Protein AF-A0A850PAJ3-F1 (afdb_monomer_lite)

Organism: NCBI:txid215220

InterPro domains:
  IPR007049 Carbohydrate-selective porin OprB [PF04966] (2-186)
  IPR038673 Carbohydrate-selective porin OprB superfamily [G3DSA:2.40.160.180] (1-195)
  IPR052932 OprB Porin [PTHR37944] (3-186)

Sequence (195 aa):
NQTSNIEADDNARLYELWYSQKFIGERLAFRIGKLDLGHDFMVSSVGLNFLNASFSWPILADNDLYDQGPVSPVTTPAIRLRYTLSRQWNFLFAAADDNPIGAPFINMKDPWNQNRDPSGTRFNFNTGALFFGEVHYRRQISGRQGTYKLGGYFDTGRFPDQSDFRKSHKTNWAIYGIVDQTLQHFGRKTELDAF

Foldseek 3Di:
DDQALADDDDFAADAWDWDWDADDVRQKIKMWTFDACLQPPPADPVLVVHRDHCRSQNPCQQLFFALRFQHPPATFGKMKMWGHPDPFKIKIKMKTDRHQLPDDSDDPVCRNSCVSRRHSPGHDDPFWIKMKIKMWGWDDDPNWIKIKMKMKMKIQGWAADPVGSVDIDGMDMDIDMDIDTDPDDDPDPVDPPDD

Structure (mmCIF, N/CA/C/O backbone):
data_AF-A0A850PAJ3-F1
#
_entry.id   AF-A0A850PAJ3-F1
#
loop_
_atom_site.group_PDB
_atom_site.id
_atom_site.type_symbol
_atom_site.label_atom_id
_atom_site.label_alt_id
_atom_site.label_comp_id
_atom_site.label_asym_id
_atom_site.label_entity_id
_atom_site.label_seq_id
_atom_site.pdbx_PDB_ins_code
_atom_site.Cartn_x
_atom_site.Cartn_y
_atom_site.Cartn_z
_atom_site.occupancy
_atom_site.B_iso_or_equiv
_atom_site.auth_seq_id
_atom_site.auth_comp_id
_atom_site.auth_asym_id
_atom_site.auth_atom_id
_atom_site.pdbx_PDB_model_num
ATOM 1 N N . ASN A 1 1 ? -6.941 -15.931 -9.206 1.00 49.47 1 ASN A N 1
ATOM 2 C CA . ASN A 1 1 ? -6.928 -15.756 -7.741 1.00 49.47 1 ASN A CA 1
ATOM 3 C C . ASN A 1 1 ? -5.912 -16.728 -7.185 1.00 49.47 1 ASN A C 1
ATOM 5 O O . ASN A 1 1 ? -6.088 -17.924 -7.399 1.00 49.47 1 ASN A O 1
ATOM 9 N N . GLN A 1 2 ? -4.849 -16.211 -6.577 1.00 59.34 2 GLN A N 1
ATOM 10 C CA . GLN A 1 2 ? -3.789 -17.024 -5.987 1.00 59.34 2 GLN A CA 1
ATOM 11 C C . GLN A 1 2 ? -4.278 -17.674 -4.688 1.00 59.34 2 GLN A C 1
ATOM 13 O O . GLN A 1 2 ? -5.110 -17.117 -3.963 1.00 59.34 2 GLN A O 1
ATOM 18 N N . THR A 1 3 ? -3.762 -18.863 -4.381 1.00 63.00 3 THR A N 1
ATOM 19 C CA . THR A 1 3 ? -4.119 -19.579 -3.142 1.00 63.00 3 THR A CA 1
ATOM 20 C C . THR A 1 3 ? -3.531 -18.875 -1.909 1.00 63.00 3 THR A C 1
ATOM 22 O O . THR A 1 3 ? -4.109 -18.945 -0.827 1.00 63.00 3 THR A O 1
ATOM 25 N N . SER A 1 4 ? -2.406 -18.162 -2.062 1.00 59.81 4 SER A N 1
ATOM 26 C CA . SER A 1 4 ? -1.712 -17.430 -0.992 1.00 59.81 4 SER A CA 1
ATOM 27 C C . SER A 1 4 ? -0.873 -16.269 -1.547 1.00 59.81 4 SER A C 1
ATOM 29 O O . SER A 1 4 ? -0.402 -16.353 -2.674 1.00 59.81 4 SER A O 1
ATOM 31 N N . ASN A 1 5 ? -0.608 -15.242 -0.729 1.00 61.44 5 ASN A N 1
ATOM 32 C CA . ASN A 1 5 ? 0.215 -14.060 -1.069 1.00 61.44 5 ASN A CA 1
ATOM 33 C C . ASN A 1 5 ? 1.737 -14.313 -1.106 1.00 61.44 5 ASN A C 1
ATOM 35 O O . ASN A 1 5 ? 2.528 -13.374 -1.157 1.00 61.44 5 ASN A O 1
ATOM 39 N N . ILE A 1 6 ? 2.158 -15.577 -1.026 1.00 67.25 6 ILE A N 1
ATOM 40 C CA . ILE A 1 6 ? 3.572 -15.988 -1.093 1.00 67.25 6 ILE A CA 1
ATOM 41 C C . ILE A 1 6 ? 3.931 -16.631 -2.439 1.00 67.25 6 ILE A C 1
ATOM 43 O O . ILE A 1 6 ? 5.029 -17.158 -2.591 1.00 67.25 6 ILE A O 1
ATOM 47 N N . GLU A 1 7 ? 2.995 -16.653 -3.387 1.00 71.81 7 GLU A N 1
ATOM 48 C CA . GLU A 1 7 ? 3.212 -17.208 -4.720 1.00 71.81 7 GLU A CA 1
ATOM 49 C C . GLU A 1 7 ? 4.106 -16.263 -5.539 1.00 71.81 7 GLU A C 1
ATOM 51 O O . GLU A 1 7 ? 3.710 -15.150 -5.884 1.00 71.81 7 GLU A O 1
ATOM 56 N N . ALA A 1 8 ? 5.332 -16.704 -5.819 1.00 80.12 8 ALA A N 1
ATOM 57 C CA . ALA A 1 8 ? 6.342 -15.942 -6.544 1.00 80.12 8 ALA A CA 1
ATOM 58 C C . ALA A 1 8 ? 7.309 -16.881 -7.277 1.00 80.12 8 ALA A C 1
ATOM 60 O O . ALA A 1 8 ? 7.526 -18.010 -6.835 1.00 80.12 8 ALA A O 1
ATOM 61 N N . ASP A 1 9 ? 7.932 -16.398 -8.352 1.00 82.56 9 ASP A N 1
ATOM 62 C CA . ASP A 1 9 ? 8.987 -17.139 -9.050 1.00 82.56 9 ASP A CA 1
ATOM 63 C C . ASP A 1 9 ? 10.250 -17.262 -8.187 1.00 82.56 9 ASP A C 1
ATOM 65 O O . ASP A 1 9 ? 10.681 -16.272 -7.584 1.00 82.56 9 ASP A O 1
ATOM 69 N N . ASP A 1 10 ? 10.907 -18.426 -8.220 1.00 84.06 10 ASP A N 1
ATOM 70 C CA . ASP A 1 10 ? 12.120 -18.744 -7.450 1.00 84.06 10 ASP A CA 1
ATOM 71 C C . ASP A 1 10 ? 13.268 -17.753 -7.710 1.00 84.06 10 ASP A C 1
ATOM 73 O O . ASP A 1 10 ? 14.048 -17.901 -8.650 1.00 84.06 10 ASP A O 1
ATOM 77 N N . ASN A 1 11 ? 13.401 -16.728 -6.862 1.00 83.06 11 ASN A N 1
ATOM 78 C CA . ASN A 1 11 ? 14.519 -15.787 -6.893 1.00 83.06 11 ASN A CA 1
ATOM 79 C C . ASN A 1 11 ? 14.827 -15.236 -5.492 1.00 83.06 11 ASN A C 1
ATOM 81 O O . ASN A 1 11 ? 13.937 -15.054 -4.662 1.00 83.06 11 ASN A O 1
ATOM 85 N N . ALA A 1 12 ? 16.093 -14.893 -5.249 1.00 88.94 12 ALA A N 1
ATOM 86 C CA . ALA A 1 12 ? 16.501 -14.157 -4.056 1.00 88.94 12 ALA A CA 1
ATOM 87 C C . ALA A 1 12 ? 16.371 -12.647 -4.308 1.00 88.94 12 ALA A C 1
ATOM 89 O O . ALA A 1 12 ? 17.177 -12.065 -5.036 1.00 88.94 12 ALA A O 1
ATOM 90 N N . ARG A 1 13 ? 15.361 -12.018 -3.696 1.00 90.12 13 ARG A N 1
ATOM 91 C CA . ARG A 1 13 ? 15.014 -10.609 -3.925 1.00 90.12 13 ARG A CA 1
ATOM 92 C C . ARG A 1 13 ? 15.164 -9.755 -2.672 1.00 90.12 13 ARG A C 1
ATOM 94 O O . ARG A 1 13 ? 14.797 -10.171 -1.573 1.00 90.12 13 ARG A O 1
ATOM 101 N N . LEU A 1 14 ? 15.632 -8.519 -2.849 1.00 93.31 14 LEU A N 1
ATOM 102 C CA . LEU A 1 14 ? 15.451 -7.467 -1.856 1.00 93.31 14 LEU A CA 1
ATOM 103 C C . LEU A 1 14 ? 13.960 -7.122 -1.774 1.00 93.31 14 LEU A C 1
ATOM 105 O O . LEU A 1 14 ? 13.425 -6.438 -2.644 1.00 93.31 14 LEU A O 1
ATOM 109 N N . TYR A 1 15 ? 13.314 -7.606 -0.717 1.00 92.19 15 TYR A N 1
ATOM 110 C CA . TYR A 1 15 ? 11.887 -7.404 -0.500 1.00 92.19 15 TYR A CA 1
ATOM 111 C C . TYR A 1 15 ? 11.574 -6.021 0.077 1.00 92.19 15 TYR A C 1
ATOM 113 O O . TYR A 1 15 ? 10.845 -5.259 -0.533 1.00 92.19 15 TYR A O 1
ATOM 121 N N . GLU A 1 16 ? 12.163 -5.629 1.203 1.00 95.06 16 GLU A N 1
ATOM 122 C CA . GLU A 1 16 ? 11.959 -4.294 1.771 1.00 95.06 16 GLU A CA 1
ATOM 123 C C . GLU A 1 16 ? 13.282 -3.714 2.278 1.00 95.06 16 GLU A C 1
ATOM 125 O O . GLU A 1 16 ? 14.108 -4.413 2.865 1.00 95.06 16 GLU A O 1
ATOM 130 N N . LEU A 1 17 ? 13.465 -2.407 2.087 1.00 96.69 17 LEU A N 1
ATOM 131 C CA . LEU A 1 17 ? 14.545 -1.627 2.692 1.00 96.69 17 LEU A CA 1
ATOM 132 C C . LEU A 1 17 ? 14.005 -0.244 3.018 1.00 96.69 17 LEU A C 1
ATOM 134 O O . LEU A 1 17 ? 13.683 0.514 2.106 1.00 96.69 17 LEU A O 1
ATOM 138 N N . TRP A 1 18 ? 13.919 0.105 4.300 1.00 97.69 18 TRP A N 1
ATOM 139 C CA . TRP A 1 18 ? 13.277 1.351 4.703 1.00 97.69 18 TRP A CA 1
ATOM 140 C C . TRP A 1 18 ? 13.869 1.990 5.951 1.00 97.69 18 TRP A C 1
ATOM 142 O O . TRP A 1 18 ? 14.431 1.337 6.827 1.00 97.69 18 TRP A O 1
ATOM 152 N N . TYR A 1 19 ? 13.654 3.299 6.042 1.00 98.31 19 TYR A N 1
ATOM 153 C CA . TYR A 1 19 ? 13.794 4.096 7.249 1.00 98.31 19 TYR A CA 1
ATOM 154 C C . TYR A 1 19 ? 12.407 4.462 7.786 1.00 98.31 19 TYR A C 1
ATOM 156 O O . TYR A 1 19 ? 11.487 4.753 7.019 1.00 98.31 19 TYR A O 1
ATOM 164 N N . SER A 1 20 ? 12.230 4.453 9.109 1.00 98.00 20 SER A N 1
ATOM 165 C CA . SER A 1 20 ? 10.976 4.865 9.740 1.00 98.00 20 SER A CA 1
ATOM 166 C C . SER A 1 20 ? 11.230 5.696 10.984 1.00 98.00 20 SER A C 1
ATOM 168 O O . SER A 1 20 ? 12.128 5.405 11.771 1.00 98.00 20 SER A O 1
ATOM 170 N N . GLN A 1 21 ? 10.392 6.713 11.172 1.00 98.12 21 GLN A N 1
ATOM 171 C CA . GLN A 1 21 ? 10.460 7.614 12.308 1.00 98.12 21 GLN A CA 1
ATOM 172 C C . GLN A 1 21 ? 9.059 7.964 12.799 1.00 98.12 21 GLN A C 1
ATOM 174 O O . GLN A 1 21 ? 8.118 8.126 12.018 1.00 98.12 21 GLN A O 1
ATOM 179 N N . LYS A 1 22 ? 8.924 8.086 14.119 1.00 98.38 22 LYS A N 1
ATOM 180 C CA . LYS A 1 22 ? 7.705 8.545 14.779 1.00 98.38 22 LYS A CA 1
ATOM 181 C C . LYS A 1 22 ? 7.909 9.953 15.332 1.00 98.38 22 LYS A C 1
ATOM 183 O O . LYS A 1 22 ? 8.975 10.274 15.848 1.00 98.38 22 LYS A O 1
ATOM 188 N N . PHE A 1 23 ? 6.856 10.756 15.281 1.00 97.31 23 PHE A N 1
ATOM 189 C CA . PHE A 1 23 ? 6.813 12.136 15.753 1.00 97.31 23 PHE A CA 1
ATOM 190 C C . PHE A 1 23 ? 5.544 12.378 16.580 1.00 97.31 23 PHE A C 1
ATOM 192 O O . PHE A 1 23 ? 4.608 11.575 16.557 1.00 97.31 23 PHE A O 1
ATOM 199 N N . ILE A 1 24 ? 5.494 13.516 17.282 1.00 96.44 24 ILE A N 1
ATOM 200 C CA . ILE A 1 24 ? 4.299 14.008 17.994 1.00 96.44 24 ILE A CA 1
ATOM 201 C C . ILE A 1 24 ? 3.763 12.960 18.988 1.00 96.44 24 ILE A C 1
ATOM 203 O O . ILE A 1 24 ? 2.614 12.527 18.902 1.00 96.44 24 ILE A O 1
ATOM 207 N N . GLY A 1 25 ? 4.622 12.483 19.895 1.00 94.69 25 GLY A N 1
ATOM 208 C CA . GLY A 1 25 ? 4.240 11.444 20.861 1.00 94.69 25 GLY A CA 1
ATOM 209 C C . GLY A 1 25 ? 3.672 10.192 20.181 1.00 94.69 25 GLY A C 1
ATOM 210 O O . GLY A 1 25 ? 2.629 9.690 20.585 1.00 94.69 25 GLY A O 1
ATOM 211 N N . GLU A 1 26 ? 4.319 9.756 19.097 1.00 95.88 26 GLU A N 1
ATOM 212 C CA . GLU A 1 26 ? 3.948 8.605 18.259 1.00 95.88 26 GLU A CA 1
ATOM 213 C C . GLU A 1 26 ? 2.674 8.728 17.413 1.00 95.88 26 GLU A C 1
ATOM 215 O O . GLU A 1 26 ? 2.310 7.779 16.713 1.00 95.88 26 GLU A O 1
ATOM 220 N N . ARG A 1 27 ? 2.003 9.884 17.412 1.00 97.56 27 ARG A N 1
ATOM 221 C CA . ARG A 1 27 ? 0.783 10.071 16.611 1.00 97.56 27 ARG A CA 1
ATOM 222 C C . ARG A 1 27 ? 1.056 10.112 15.118 1.00 97.56 27 ARG A C 1
ATOM 224 O O . ARG A 1 27 ? 0.198 9.680 14.354 1.00 97.56 27 ARG A O 1
ATOM 231 N N . LEU A 1 28 ? 2.216 10.613 14.704 1.00 98.12 28 LEU A N 1
ATOM 232 C CA . LEU A 1 28 ? 2.626 10.648 13.306 1.00 98.12 28 LEU A CA 1
ATOM 233 C C . LEU A 1 28 ? 3.747 9.633 13.090 1.00 98.12 28 LEU A C 1
ATOM 235 O O . LEU A 1 28 ? 4.803 9.747 13.702 1.00 98.12 28 LEU A O 1
ATOM 239 N N . ALA A 1 29 ? 3.527 8.649 12.225 1.00 98.12 29 ALA A N 1
ATOM 240 C CA . ALA A 1 29 ? 4.533 7.671 11.833 1.00 98.12 29 ALA A CA 1
ATOM 241 C C . ALA A 1 29 ? 4.830 7.807 10.340 1.00 98.12 29 ALA A C 1
ATOM 243 O O . ALA A 1 29 ? 3.947 7.635 9.501 1.00 98.12 29 ALA A O 1
ATOM 244 N N . PHE A 1 30 ? 6.087 8.087 10.032 1.00 97.88 30 PHE A N 1
ATOM 245 C CA . PHE A 1 30 ? 6.628 8.203 8.689 1.00 97.88 30 PHE A CA 1
ATOM 246 C C . PHE A 1 30 ? 7.473 6.972 8.360 1.00 97.88 30 PHE A C 1
ATOM 248 O O . PHE A 1 30 ? 8.167 6.426 9.227 1.00 97.88 30 PHE A O 1
ATOM 255 N N . ARG A 1 31 ? 7.417 6.535 7.106 1.00 98.38 31 ARG A N 1
ATOM 256 C CA . ARG A 1 31 ? 8.286 5.509 6.540 1.00 98.38 31 ARG A CA 1
ATOM 257 C C . ARG A 1 31 ? 8.652 5.896 5.108 1.00 98.38 31 ARG A C 1
ATOM 259 O O . ARG A 1 31 ? 7.804 6.407 4.386 1.00 98.38 31 ARG A O 1
ATOM 266 N N . ILE A 1 32 ? 9.896 5.652 4.716 1.00 98.38 32 ILE A N 1
ATOM 267 C CA . ILE A 1 32 ? 10.409 5.869 3.360 1.00 98.38 32 ILE A CA 1
ATOM 268 C C . ILE A 1 32 ? 11.360 4.735 2.993 1.00 98.38 32 ILE A C 1
ATOM 270 O O . ILE A 1 32 ? 12.135 4.287 3.840 1.00 98.38 32 ILE A O 1
ATOM 274 N N . GLY A 1 33 ? 11.313 4.270 1.751 1.00 97.25 33 GLY A N 1
ATOM 275 C CA . GLY A 1 33 ? 12.189 3.207 1.269 1.00 97.25 33 GLY A CA 1
ATOM 276 C C . GLY A 1 33 ? 11.547 2.408 0.149 1.00 97.25 33 GLY A C 1
ATOM 277 O O . GLY A 1 33 ? 10.672 2.925 -0.531 1.00 97.25 33 GLY A O 1
ATOM 278 N N . LYS A 1 34 ? 11.959 1.152 -0.019 1.00 96.31 34 LYS A N 1
ATOM 279 C CA . LYS A 1 34 ? 11.247 0.162 -0.831 1.00 96.31 34 LYS A CA 1
ATOM 280 C C . LYS A 1 34 ? 10.247 -0.566 0.067 1.00 96.31 34 LYS A C 1
ATOM 282 O O . LYS A 1 34 ? 10.685 -1.202 1.030 1.00 96.31 34 LYS A O 1
ATOM 287 N N . LEU A 1 35 ? 8.951 -0.380 -0.184 1.00 96.44 35 LEU A N 1
ATOM 288 C CA . LEU A 1 35 ? 7.866 -0.756 0.728 1.00 96.44 35 LEU A CA 1
ATOM 289 C C . LEU A 1 35 ? 6.864 -1.701 0.066 1.00 96.44 35 LEU A C 1
ATOM 291 O O . LEU A 1 35 ? 6.510 -1.506 -1.098 1.00 96.44 35 LEU A O 1
ATOM 295 N N . ASP A 1 36 ? 6.362 -2.651 0.852 1.00 94.50 36 ASP A N 1
ATOM 296 C CA . ASP A 1 36 ? 5.085 -3.319 0.588 1.00 94.50 36 ASP A CA 1
ATOM 297 C C . ASP A 1 36 ? 3.957 -2.489 1.226 1.00 94.50 36 ASP A C 1
ATOM 299 O O . ASP A 1 36 ? 3.957 -2.242 2.439 1.00 94.50 36 ASP A O 1
ATOM 303 N N . LEU A 1 37 ? 3.003 -2.028 0.415 1.00 94.50 37 LEU A N 1
ATOM 304 C CA . LEU A 1 37 ? 1.850 -1.254 0.881 1.00 94.50 37 LEU A CA 1
ATOM 305 C C . LEU A 1 37 ? 0.597 -2.111 1.130 1.00 94.50 37 LEU A C 1
ATOM 307 O O . LEU A 1 37 ? -0.333 -1.624 1.777 1.00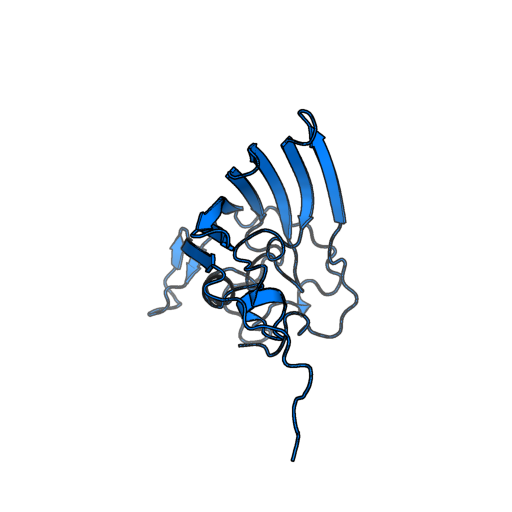 94.50 37 LEU A O 1
ATOM 311 N N . GLY A 1 38 ? 0.569 -3.374 0.706 1.00 90.38 38 GLY A N 1
ATOM 312 C CA . GLY A 1 38 ? -0.518 -4.325 0.977 1.00 90.38 38 GLY A CA 1
ATOM 313 C C . GLY A 1 38 ? -0.627 -4.716 2.450 1.00 90.38 38 GLY A C 1
ATOM 314 O O . GLY A 1 38 ? -1.686 -5.123 2.924 1.00 90.38 38 GLY A O 1
ATOM 315 N N . HIS A 1 39 ? 0.432 -4.505 3.232 1.00 86.44 39 HIS A N 1
ATOM 316 C CA . HIS A 1 39 ? 0.359 -4.597 4.693 1.00 86.44 39 HIS A CA 1
ATOM 317 C C . HIS A 1 39 ? -0.385 -3.427 5.362 1.00 86.44 39 HIS A C 1
ATOM 319 O O . HIS A 1 39 ? -0.861 -3.564 6.493 1.00 86.44 39 HIS A O 1
ATOM 325 N N . ASP A 1 40 ? -0.443 -2.262 4.712 1.00 92.00 40 ASP A N 1
ATOM 326 C CA . ASP A 1 40 ? -0.954 -1.018 5.295 1.00 92.00 40 ASP A CA 1
ATOM 327 C C . ASP A 1 40 ? -2.364 -0.666 4.763 1.00 92.00 40 ASP A C 1
ATOM 329 O O . ASP A 1 40 ? -3.215 -0.221 5.541 1.00 92.00 40 ASP A O 1
ATOM 333 N N . PHE A 1 41 ? -2.626 -0.892 3.472 1.00 95.25 41 PHE A N 1
ATOM 334 C CA . PHE A 1 41 ? -3.853 -0.500 2.764 1.00 95.25 41 PHE A CA 1
ATOM 335 C C . PHE A 1 41 ? -4.677 -1.707 2.319 1.00 95.25 41 PHE A C 1
ATOM 337 O O . PHE A 1 41 ? -4.145 -2.793 2.131 1.00 95.25 41 PHE A O 1
ATOM 344 N N . MET A 1 42 ? -5.988 -1.518 2.137 1.00 93.94 42 MET A N 1
ATOM 345 C CA . MET A 1 42 ? -6.910 -2.527 1.588 1.00 93.94 42 MET A CA 1
ATOM 346 C C . MET A 1 42 ? -6.998 -3.840 2.392 1.00 93.94 42 MET A C 1
ATOM 348 O O . MET A 1 42 ? -7.574 -4.820 1.925 1.00 93.94 42 MET A O 1
ATOM 352 N N . VAL A 1 43 ? -6.505 -3.844 3.634 1.00 90.44 43 VAL A N 1
ATOM 353 C CA . VAL A 1 43 ? -6.397 -5.045 4.470 1.00 90.44 43 VAL A CA 1
ATOM 354 C C . VAL A 1 43 ? -7.468 -5.113 5.567 1.00 90.44 43 VAL A C 1
ATOM 356 O O . VAL A 1 43 ? -7.700 -4.140 6.297 1.00 90.44 43 VAL A O 1
ATOM 359 N N . SER A 1 44 ? -8.088 -6.285 5.735 1.00 90.56 44 SER A N 1
ATOM 360 C CA . SER A 1 44 ? -8.944 -6.628 6.885 1.00 90.56 44 SER A CA 1
ATOM 361 C C . SER A 1 44 ? -8.142 -7.427 7.909 1.00 90.56 44 SER A C 1
ATOM 363 O O . SER A 1 44 ? -7.573 -8.467 7.586 1.00 90.56 44 SER A O 1
ATOM 365 N N . SER A 1 45 ? -8.134 -7.000 9.176 1.00 85.88 45 SER A N 1
ATOM 366 C CA . SER A 1 45 ? -7.437 -7.753 10.232 1.00 85.88 45 SER A CA 1
ATOM 367 C C . SER A 1 45 ? -8.093 -9.108 10.513 1.00 85.88 45 SER A C 1
ATOM 369 O O . SER A 1 45 ? -7.423 -10.028 10.974 1.00 85.88 45 SER A O 1
ATOM 371 N N . VAL A 1 46 ? -9.396 -9.238 10.239 1.00 86.62 46 VAL A N 1
ATOM 372 C CA . VAL A 1 46 ? -10.111 -10.518 10.333 1.00 86.62 46 VAL A CA 1
ATOM 373 C C . VAL A 1 46 ? -9.774 -11.396 9.127 1.00 86.62 46 VAL A C 1
ATOM 375 O O . VAL A 1 46 ? -9.478 -12.577 9.311 1.00 86.62 46 VAL A O 1
ATOM 378 N N . GLY A 1 47 ? -9.756 -10.810 7.925 1.00 82.00 47 GLY A N 1
ATOM 379 C CA . GLY A 1 47 ? -9.440 -11.493 6.668 1.00 82.00 47 GLY A CA 1
ATOM 380 C C . GLY A 1 47 ? -8.060 -12.153 6.658 1.00 82.00 47 GLY A C 1
ATOM 381 O O . GLY A 1 47 ? -7.928 -13.265 6.158 1.00 82.00 47 GLY A O 1
ATOM 382 N N . LEU A 1 48 ? -7.061 -11.537 7.302 1.00 84.25 48 LEU A N 1
ATOM 383 C CA . LEU A 1 48 ? -5.700 -12.085 7.414 1.00 84.25 48 LEU A CA 1
ATOM 384 C C . LEU A 1 48 ? -5.604 -13.446 8.135 1.00 84.25 48 LEU A C 1
ATOM 386 O O . LEU A 1 48 ? -4.563 -14.090 8.057 1.00 84.25 48 LEU A O 1
ATOM 390 N N . ASN A 1 49 ? -6.652 -13.902 8.835 1.00 83.88 49 ASN A N 1
ATOM 391 C CA . ASN A 1 49 ? -6.660 -15.232 9.465 1.00 83.88 49 ASN A CA 1
ATOM 392 C C . ASN A 1 49 ? -6.949 -16.370 8.474 1.00 83.88 49 ASN A C 1
ATOM 394 O O . ASN A 1 49 ? -6.826 -17.540 8.834 1.00 83.88 49 ASN A O 1
ATOM 398 N N . PHE A 1 50 ? -7.368 -16.047 7.251 1.00 81.19 50 PHE A N 1
ATOM 399 C CA . PHE A 1 50 ? -7.675 -17.027 6.220 1.00 81.19 50 PHE A CA 1
ATOM 400 C C . PHE A 1 50 ? -6.548 -17.084 5.192 1.00 81.19 50 PHE A C 1
ATOM 402 O O . PHE A 1 50 ? -6.001 -16.060 4.787 1.00 81.19 50 PHE A O 1
ATOM 409 N N . LEU A 1 51 ? -6.239 -18.293 4.723 1.00 76.69 51 LEU A N 1
ATOM 410 C CA . LEU A 1 51 ? -5.307 -18.492 3.620 1.00 76.69 51 LEU A CA 1
ATOM 411 C C . LEU A 1 51 ? -5.996 -18.107 2.301 1.00 76.69 51 LEU A C 1
ATOM 413 O O . LEU A 1 51 ? -6.692 -18.921 1.695 1.00 76.69 51 LEU A O 1
ATOM 417 N N . ASN A 1 52 ? -5.875 -16.838 1.908 1.00 74.44 52 ASN A N 1
ATOM 418 C CA . ASN A 1 52 ? -6.376 -16.334 0.634 1.00 74.44 52 ASN A CA 1
ATOM 419 C C . ASN A 1 52 ? -5.661 -15.039 0.241 1.00 74.44 52 ASN A C 1
ATOM 421 O O . ASN A 1 52 ? -5.609 -14.098 1.037 1.00 74.44 52 ASN A O 1
ATOM 425 N N . ALA A 1 53 ? -5.188 -14.964 -1.003 1.00 73.12 53 ALA A N 1
ATOM 426 C CA . ALA A 1 53 ? -4.468 -13.792 -1.481 1.00 73.12 53 ALA A CA 1
ATOM 427 C C . ALA A 1 53 ? -5.312 -12.501 -1.425 1.00 73.12 53 ALA A C 1
ATOM 429 O O . ALA A 1 53 ? -4.881 -11.466 -0.908 1.00 73.12 53 ALA A O 1
ATOM 430 N N . SER A 1 54 ? -6.588 -12.612 -1.814 1.00 79.94 54 SER A N 1
ATOM 431 C CA . SER A 1 54 ? -7.524 -11.486 -1.906 1.00 79.94 54 SER A CA 1
ATOM 432 C C . SER A 1 54 ? -7.846 -10.811 -0.566 1.00 79.94 54 SER A C 1
ATOM 434 O O . SER A 1 54 ? -8.415 -9.721 -0.571 1.00 79.94 54 SER A O 1
ATOM 436 N N . PHE A 1 55 ? -7.521 -11.427 0.580 1.00 80.75 55 PHE A N 1
ATOM 437 C CA . PHE A 1 55 ? -7.735 -10.811 1.897 1.00 80.75 55 PHE A CA 1
ATOM 438 C C . PHE A 1 55 ? -6.605 -9.879 2.347 1.00 80.75 55 PHE A C 1
ATOM 440 O O . PHE A 1 55 ? -6.843 -9.051 3.231 1.00 80.75 55 PHE A O 1
ATOM 447 N N . SER A 1 56 ? -5.408 -9.988 1.764 1.00 75.12 56 SER A N 1
ATOM 448 C CA . SER A 1 56 ? -4.342 -8.993 1.974 1.00 75.12 56 SER A CA 1
ATOM 449 C C . SER A 1 56 ? -4.231 -8.024 0.804 1.00 75.12 56 SER A C 1
ATOM 451 O O . SER A 1 56 ? -3.952 -6.855 1.035 1.00 75.12 56 SER A O 1
ATOM 453 N N . TRP A 1 57 ? -4.498 -8.479 -0.424 1.00 88.56 57 TRP A N 1
ATOM 454 C CA . TRP A 1 57 ? -4.500 -7.627 -1.608 1.00 88.56 57 TRP A CA 1
ATOM 455 C C . TRP A 1 57 ? -5.675 -7.973 -2.531 1.00 88.56 57 TRP A C 1
ATOM 457 O O . TRP A 1 57 ? -5.654 -8.999 -3.211 1.00 88.56 57 TRP A O 1
ATOM 467 N N . PRO A 1 58 ? -6.760 -7.178 -2.519 1.00 88.25 58 PRO A N 1
ATOM 468 C CA . PRO A 1 58 ? -7.956 -7.488 -3.292 1.00 88.25 58 PRO A CA 1
ATOM 469 C C . PRO A 1 58 ? -7.704 -7.529 -4.802 1.00 88.25 58 PRO A C 1
ATOM 471 O O . PRO A 1 58 ? -6.975 -6.699 -5.340 1.00 88.25 58 PRO A O 1
ATOM 474 N N . ILE A 1 59 ? -8.443 -8.406 -5.496 1.00 87.62 59 ILE A N 1
ATOM 475 C CA . ILE A 1 59 ? -8.378 -8.589 -6.961 1.00 87.62 59 ILE A CA 1
ATOM 476 C C . ILE A 1 59 ? -8.551 -7.289 -7.762 1.00 87.62 59 ILE A C 1
ATOM 478 O O . ILE A 1 59 ? -8.132 -7.201 -8.912 1.00 87.62 59 ILE A O 1
ATOM 482 N N . LEU A 1 60 ? -9.204 -6.295 -7.152 1.00 90.12 60 LEU A N 1
ATOM 483 C CA . LEU A 1 60 ? -9.361 -4.968 -7.718 1.00 90.12 60 LEU A CA 1
ATOM 484 C C . LEU A 1 60 ? -7.994 -4.332 -7.984 1.00 90.12 60 LEU A C 1
ATOM 486 O O . LEU A 1 60 ? -7.725 -4.020 -9.127 1.00 90.12 60 LEU A O 1
ATOM 490 N N . ALA A 1 61 ? -7.116 -4.208 -6.988 1.00 91.19 61 ALA A N 1
ATOM 491 C CA . ALA A 1 61 ? -5.803 -3.598 -7.202 1.00 91.19 61 ALA A CA 1
ATOM 492 C C . ALA A 1 61 ? -4.852 -4.537 -7.966 1.00 91.19 61 ALA A C 1
ATOM 494 O O . ALA A 1 61 ? -4.060 -4.072 -8.779 1.00 91.19 61 ALA A O 1
ATOM 495 N N . ASP A 1 62 ? -4.988 -5.851 -7.758 1.00 87.81 62 ASP A N 1
ATOM 496 C CA . ASP A 1 62 ? -4.186 -6.895 -8.415 1.00 87.81 62 ASP A CA 1
ATOM 497 C C . ASP A 1 62 ? -4.266 -6.849 -9.952 1.00 87.81 62 ASP A C 1
ATOM 499 O O . ASP A 1 62 ? -3.261 -7.012 -10.634 1.00 87.81 62 ASP A O 1
ATOM 503 N N . ASN A 1 63 ? -5.454 -6.592 -10.511 1.00 88.50 63 ASN A N 1
ATOM 504 C CA . ASN A 1 63 ? -5.664 -6.559 -11.965 1.00 88.50 63 ASN A CA 1
ATOM 505 C C . ASN A 1 63 ? -5.621 -5.152 -12.576 1.00 88.50 63 ASN A C 1
ATOM 507 O O . ASN A 1 63 ? -5.640 -5.017 -13.800 1.00 88.50 63 ASN A O 1
ATOM 511 N N . ASP A 1 64 ? -5.653 -4.116 -11.743 1.00 90.75 64 ASP A N 1
ATOM 512 C CA . ASP A 1 64 ? -5.902 -2.734 -12.165 1.00 90.75 64 ASP A CA 1
ATOM 513 C C . ASP A 1 64 ? -4.662 -1.836 -12.010 1.00 90.75 64 ASP A C 1
ATOM 515 O O . ASP A 1 64 ? -4.632 -0.704 -12.491 1.00 90.75 64 ASP A O 1
ATOM 519 N N . LEU A 1 65 ? -3.603 -2.347 -11.379 1.00 93.69 65 LEU A N 1
ATOM 520 C CA . LEU A 1 65 ? -2.322 -1.665 -11.209 1.00 93.69 65 LEU A CA 1
ATOM 521 C C . LEU A 1 65 ? -1.198 -2.388 -11.957 1.00 93.69 65 LEU A C 1
ATOM 523 O O . LEU A 1 65 ? -1.264 -3.588 -12.225 1.00 93.69 65 LEU A O 1
ATOM 527 N N . TYR A 1 66 ? -0.152 -1.639 -12.305 1.00 92.38 66 TYR A N 1
ATOM 528 C CA . TYR A 1 66 ? 1.069 -2.204 -12.876 1.00 92.38 66 TYR A CA 1
ATOM 529 C C . TYR A 1 66 ? 1.701 -3.204 -11.912 1.00 92.38 66 TYR A C 1
ATOM 531 O O . TYR A 1 66 ? 1.768 -2.942 -10.715 1.00 92.38 66 TYR A O 1
ATOM 539 N N . ASP A 1 67 ? 2.177 -4.333 -12.440 1.00 87.81 67 ASP A N 1
ATOM 540 C CA . ASP A 1 67 ? 2.867 -5.374 -11.666 1.00 87.81 67 ASP A CA 1
ATOM 541 C C . ASP A 1 67 ? 2.075 -5.853 -10.433 1.00 87.81 67 ASP A C 1
ATOM 543 O O . ASP A 1 67 ? 2.665 -6.238 -9.431 1.00 87.81 67 ASP A O 1
ATOM 547 N N . GLN A 1 68 ? 0.736 -5.812 -10.509 1.00 88.75 68 GLN A N 1
ATOM 548 C CA . GLN A 1 68 ? -0.195 -6.107 -9.409 1.00 88.75 68 GLN A CA 1
ATOM 549 C C . GLN A 1 68 ? -0.164 -5.090 -8.259 1.00 88.75 68 GLN A C 1
ATOM 551 O O . GLN A 1 68 ? -0.849 -5.259 -7.254 1.00 88.75 68 GLN A O 1
ATOM 556 N N . GLY A 1 69 ? 0.560 -3.985 -8.416 1.00 91.69 69 GLY A N 1
ATOM 557 C CA . GLY A 1 69 ? 0.732 -2.946 -7.415 1.00 91.69 69 GLY A CA 1
ATOM 558 C C . GLY A 1 69 ? 1.876 -3.229 -6.432 1.00 91.69 69 GLY A C 1
ATOM 559 O O . GLY A 1 69 ? 2.615 -4.199 -6.563 1.00 91.69 69 GLY A O 1
ATOM 560 N N . PRO A 1 70 ? 2.063 -2.350 -5.435 1.00 92.44 70 PRO A N 1
ATOM 561 C CA . PRO A 1 70 ? 3.228 -2.356 -4.551 1.00 92.44 70 PRO A CA 1
ATOM 562 C C . PRO A 1 70 ? 3.108 -3.382 -3.420 1.00 92.44 70 PRO A C 1
ATOM 564 O O . PRO A 1 70 ? 3.068 -3.018 -2.241 1.00 92.44 70 PRO A O 1
ATOM 567 N N . VAL A 1 71 ? 3.035 -4.657 -3.788 1.00 90.44 71 VAL A N 1
ATOM 568 C CA . VAL A 1 71 ? 2.879 -5.797 -2.882 1.00 90.44 71 VAL A CA 1
ATOM 569 C C . VAL A 1 71 ? 3.852 -6.915 -3.216 1.00 90.44 71 VAL A C 1
ATOM 571 O O . VAL A 1 71 ? 4.423 -6.975 -4.302 1.00 90.44 71 VAL A O 1
ATOM 574 N N . SER A 1 72 ? 4.054 -7.821 -2.265 1.00 86.38 72 SER A N 1
ATOM 575 C CA . SER A 1 72 ? 4.789 -9.059 -2.491 1.00 86.38 72 SER A CA 1
ATOM 576 C C . SER A 1 72 ? 4.379 -9.735 -3.807 1.00 86.38 72 SER A C 1
ATOM 578 O O . SER A 1 72 ? 3.183 -9.905 -4.049 1.00 86.38 72 SER A O 1
ATOM 580 N N . PRO A 1 73 ? 5.352 -10.168 -4.632 1.00 85.94 73 PRO A N 1
ATOM 581 C CA . PRO A 1 73 ? 6.795 -10.207 -4.356 1.00 85.94 73 PRO A CA 1
ATOM 582 C C . PRO A 1 73 ? 7.588 -8.976 -4.832 1.00 85.94 73 PRO A C 1
ATOM 584 O O . PRO A 1 73 ? 8.808 -8.942 -4.645 1.00 85.94 73 PRO A O 1
ATOM 587 N N . VAL A 1 74 ? 6.941 -7.977 -5.442 1.00 88.81 74 VAL A N 1
ATOM 588 C CA . VAL A 1 74 ? 7.602 -6.793 -6.012 1.00 88.81 74 VAL A CA 1
ATOM 589 C C . VAL A 1 74 ? 7.149 -5.523 -5.299 1.00 88.81 74 VAL A C 1
ATOM 591 O O . VAL A 1 74 ? 6.125 -4.917 -5.586 1.00 88.81 74 VAL A O 1
ATOM 594 N N . THR A 1 75 ? 7.989 -5.062 -4.383 1.00 92.69 75 THR A N 1
ATOM 595 C CA . THR A 1 75 ? 7.796 -3.789 -3.687 1.00 92.69 75 THR A CA 1
ATOM 596 C C . THR A 1 75 ? 8.305 -2.609 -4.511 1.00 92.69 75 THR A C 1
ATOM 598 O O . THR A 1 75 ? 9.043 -2.765 -5.488 1.00 92.69 75 THR A O 1
ATOM 601 N N . THR A 1 76 ? 7.959 -1.395 -4.087 1.00 94.94 76 THR A N 1
ATOM 602 C CA . THR A 1 76 ? 8.274 -0.171 -4.834 1.00 94.94 76 THR A CA 1
ATOM 603 C C . THR A 1 76 ? 8.908 0.899 -3.946 1.00 94.94 76 THR A C 1
ATOM 605 O O . THR A 1 76 ? 8.627 0.937 -2.740 1.00 94.94 76 THR A O 1
ATOM 608 N N . PRO A 1 77 ? 9.761 1.790 -4.486 1.00 97.31 77 PRO A N 1
ATOM 609 C CA . PRO A 1 77 ? 10.122 3.021 -3.800 1.00 97.31 77 PRO A CA 1
ATOM 610 C C . PRO A 1 77 ? 8.874 3.818 -3.409 1.00 97.31 77 PRO A C 1
ATOM 612 O O . PRO A 1 77 ? 8.063 4.194 -4.251 1.00 97.31 77 PRO A O 1
ATOM 615 N N . ALA A 1 78 ? 8.718 4.082 -2.116 1.00 98.00 78 ALA A N 1
ATOM 616 C CA . ALA A 1 78 ? 7.538 4.721 -1.571 1.00 98.00 78 ALA A CA 1
ATOM 617 C C . ALA A 1 78 ? 7.824 5.514 -0.292 1.00 98.00 78 ALA A C 1
ATOM 619 O O . ALA A 1 78 ? 8.774 5.267 0.459 1.00 98.00 78 ALA A O 1
ATOM 620 N N . ILE A 1 79 ? 6.926 6.455 -0.026 1.00 98.31 79 ILE A N 1
ATOM 621 C CA . ILE A 1 79 ? 6.754 7.141 1.247 1.00 98.31 79 ILE A CA 1
ATOM 622 C C . ILE A 1 79 ? 5.387 6.756 1.798 1.00 98.31 79 ILE A C 1
ATOM 624 O O . ILE A 1 79 ? 4.390 6.806 1.082 1.00 98.31 79 ILE A O 1
ATOM 628 N N . ARG A 1 80 ? 5.324 6.449 3.095 1.00 98.31 80 ARG A N 1
ATOM 629 C CA . ARG A 1 80 ? 4.082 6.188 3.818 1.00 98.31 80 ARG A CA 1
ATOM 630 C C . ARG A 1 80 ? 3.989 7.034 5.079 1.00 98.31 80 ARG A C 1
ATOM 632 O O . ARG A 1 80 ? 4.890 7.060 5.919 1.00 98.31 80 ARG A O 1
ATOM 639 N N . LEU A 1 81 ? 2.841 7.671 5.250 1.00 98.50 81 LEU A N 1
ATOM 640 C CA . LEU A 1 81 ? 2.454 8.435 6.424 1.00 98.50 81 LEU A CA 1
ATOM 641 C C . LEU A 1 81 ? 1.273 7.761 7.112 1.00 98.50 81 LEU A C 1
ATOM 643 O O . LEU A 1 81 ? 0.314 7.341 6.472 1.00 98.50 81 LEU A O 1
ATOM 647 N N . ARG A 1 82 ? 1.334 7.691 8.439 1.00 98.31 82 ARG A N 1
ATOM 648 C CA . ARG A 1 82 ? 0.217 7.281 9.284 1.00 98.31 82 ARG A CA 1
ATOM 649 C C . ARG A 1 82 ? 0.005 8.306 10.383 1.00 98.31 82 ARG A C 1
ATOM 651 O O . ARG A 1 82 ? 0.921 8.568 11.160 1.00 98.31 82 ARG A O 1
ATOM 658 N N . TYR A 1 83 ? -1.204 8.840 10.478 1.00 98.50 83 TYR A N 1
ATOM 659 C CA . TYR A 1 83 ? -1.595 9.814 11.484 1.00 98.50 83 TYR A CA 1
ATOM 660 C C . TYR A 1 83 ? -2.720 9.276 12.370 1.00 98.50 83 TYR A C 1
ATOM 662 O O . TYR A 1 83 ? -3.813 8.948 11.915 1.00 98.50 83 TYR A O 1
ATOM 670 N N . THR A 1 84 ? -2.448 9.197 13.668 1.00 98.44 84 THR A N 1
ATOM 671 C CA . THR A 1 84 ? -3.394 8.758 14.694 1.00 98.44 84 THR A CA 1
ATOM 672 C C . THR A 1 84 ? -3.992 9.982 15.370 1.00 98.44 84 THR A C 1
ATOM 674 O O . THR A 1 84 ? -3.406 10.536 16.303 1.00 98.44 84 THR A O 1
ATOM 677 N N . LEU A 1 85 ? -5.168 10.404 14.905 1.00 97.69 85 LEU A N 1
ATOM 678 C CA . LEU A 1 85 ? -5.883 11.540 15.487 1.00 97.69 85 LEU A CA 1
ATOM 679 C C . LEU A 1 85 ? -6.417 11.197 16.886 1.00 97.69 85 LEU A C 1
ATOM 681 O O . LEU A 1 85 ? -6.333 12.003 17.810 1.00 97.69 85 LEU A O 1
ATOM 685 N N . SER A 1 86 ? -6.954 9.985 17.054 1.00 97.06 86 SER A N 1
ATOM 686 C CA . SER A 1 86 ? -7.465 9.477 18.332 1.00 97.06 86 SER A CA 1
ATOM 687 C C . SER A 1 86 ? -7.434 7.946 18.370 1.00 97.06 86 SER A C 1
ATOM 689 O O . SER A 1 86 ? -7.049 7.297 17.401 1.00 97.06 86 SER A O 1
ATOM 691 N N . ARG A 1 87 ? -7.905 7.338 19.468 1.00 93.94 87 ARG A N 1
ATOM 692 C CA . ARG A 1 87 ? -8.089 5.874 19.554 1.00 93.94 87 ARG A CA 1
ATOM 693 C C . ARG A 1 87 ? -9.089 5.324 18.525 1.00 93.94 87 ARG A C 1
ATOM 695 O O . ARG A 1 87 ? -9.084 4.124 18.263 1.00 93.94 87 ARG A O 1
ATOM 702 N N . GLN A 1 88 ? -9.952 6.185 17.984 1.00 97.00 88 GLN A N 1
ATOM 703 C CA . GLN A 1 88 ? -11.002 5.821 17.033 1.00 97.00 88 GLN A CA 1
ATOM 704 C C . GLN A 1 88 ? -10.625 6.139 15.588 1.00 97.00 88 GLN A C 1
ATOM 706 O O . GLN A 1 88 ? -11.079 5.436 14.697 1.00 97.00 88 GLN A O 1
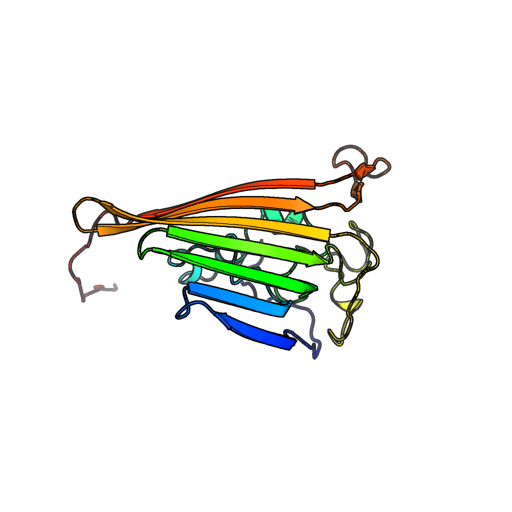ATOM 711 N N . TRP A 1 89 ? -9.812 7.173 15.361 1.00 98.19 89 TRP A N 1
ATOM 712 C CA . TRP A 1 89 ? -9.539 7.712 14.030 1.00 98.19 89 TRP A CA 1
ATOM 713 C C . TRP A 1 89 ? -8.061 7.590 13.668 1.00 98.19 89 TRP A C 1
ATOM 715 O O . TRP A 1 89 ? -7.197 8.154 14.351 1.00 98.19 89 TRP A O 1
ATOM 725 N N . ASN A 1 90 ? -7.792 6.882 12.573 1.00 98.12 90 ASN A N 1
ATOM 726 C CA . ASN A 1 90 ? -6.473 6.745 11.965 1.00 98.12 90 ASN A CA 1
ATOM 727 C C . ASN A 1 90 ? -6.538 7.120 10.484 1.00 98.12 90 ASN A C 1
ATOM 729 O O . ASN A 1 90 ? -7.540 6.848 9.832 1.00 98.12 90 ASN A O 1
ATOM 733 N N . PHE A 1 91 ? -5.480 7.725 9.964 1.00 98.56 91 PHE A N 1
ATOM 734 C CA . PHE A 1 91 ? -5.378 8.134 8.568 1.00 98.56 91 PHE A CA 1
ATOM 735 C C . PHE A 1 91 ? -4.059 7.633 8.002 1.00 98.56 91 PHE A C 1
ATOM 737 O O . PHE A 1 91 ? -3.012 7.822 8.625 1.00 98.56 91 PHE A O 1
ATOM 744 N N . LEU A 1 92 ? -4.109 6.997 6.841 1.00 98.50 92 LEU A N 1
ATOM 745 C CA . LEU A 1 92 ? -2.950 6.498 6.123 1.00 98.50 92 LEU A CA 1
ATOM 746 C C . LEU A 1 92 ? -2.886 7.165 4.757 1.00 98.50 92 LEU A C 1
ATOM 748 O O . LEU A 1 92 ? -3.904 7.325 4.087 1.00 98.50 92 LEU A O 1
ATOM 752 N N . PHE A 1 93 ? -1.673 7.522 4.354 1.00 98.75 93 PHE A N 1
ATOM 753 C CA . PHE A 1 93 ? -1.374 8.069 3.039 1.00 98.75 93 PHE A CA 1
ATOM 754 C C . PHE A 1 93 ? -0.068 7.478 2.536 1.00 98.75 93 PHE A C 1
ATOM 756 O O . PHE A 1 93 ? 0.872 7.318 3.318 1.00 98.75 93 PHE A O 1
ATOM 763 N N . ALA A 1 94 ? 0.013 7.182 1.246 1.00 98.56 94 ALA A N 1
ATOM 764 C CA . ALA A 1 94 ? 1.263 6.784 0.621 1.00 98.56 94 ALA A CA 1
ATOM 765 C C . ALA A 1 94 ? 1.405 7.387 -0.773 1.00 98.56 94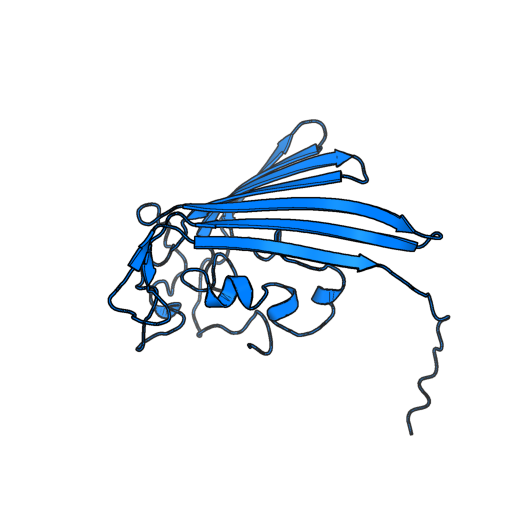 ALA A C 1
ATOM 767 O O . ALA A 1 94 ? 0.412 7.660 -1.444 1.00 98.56 94 ALA A O 1
ATOM 768 N N . ALA A 1 95 ? 2.653 7.588 -1.177 1.00 98.38 95 ALA A N 1
ATOM 769 C CA . ALA A 1 95 ? 3.047 7.891 -2.542 1.00 98.38 95 ALA A CA 1
ATOM 770 C C . ALA A 1 95 ? 4.160 6.915 -2.920 1.00 98.38 95 ALA A C 1
ATOM 772 O O . ALA A 1 95 ? 5.120 6.757 -2.165 1.00 98.38 95 ALA A O 1
ATOM 773 N N . ALA A 1 96 ? 4.005 6.259 -4.055 1.00 97.75 96 ALA A N 1
ATOM 774 C CA . ALA A 1 96 ? 4.836 5.172 -4.537 1.00 97.75 96 ALA A CA 1
ATOM 775 C C . ALA A 1 96 ? 5.171 5.386 -6.016 1.00 97.75 96 ALA A C 1
ATOM 777 O O . ALA A 1 96 ? 4.421 6.070 -6.709 1.00 97.75 96 ALA A O 1
ATOM 778 N N . ASP A 1 97 ? 6.262 4.798 -6.499 1.00 96.81 97 ASP A N 1
ATOM 779 C CA . ASP A 1 97 ? 6.430 4.568 -7.938 1.00 96.81 97 ASP A CA 1
ATOM 780 C C . ASP A 1 97 ? 5.398 3.514 -8.390 1.00 96.81 97 ASP A C 1
ATOM 782 O O . ASP A 1 97 ? 5.203 2.501 -7.708 1.00 96.81 97 ASP A O 1
ATOM 786 N N . ASP A 1 98 ? 4.672 3.807 -9.472 1.00 95.06 98 ASP A N 1
ATOM 787 C CA . ASP A 1 98 ? 3.544 2.999 -9.964 1.00 95.06 98 ASP A CA 1
ATOM 788 C C . ASP A 1 98 ? 3.973 1.682 -10.624 1.00 95.06 98 ASP A C 1
ATOM 790 O O . ASP A 1 98 ? 3.220 0.715 -10.612 1.00 95.06 98 ASP A O 1
ATOM 794 N N . ASN A 1 99 ? 5.177 1.642 -11.192 1.00 94.19 99 ASN A N 1
ATOM 795 C CA . ASN A 1 99 ? 5.688 0.576 -12.041 1.00 94.19 99 ASN A CA 1
ATOM 796 C C . ASN A 1 99 ? 7.204 0.444 -11.803 1.00 94.19 99 ASN A C 1
ATOM 798 O O . ASN A 1 99 ? 8.030 0.827 -12.651 1.00 94.19 99 ASN A O 1
ATOM 802 N N . PRO A 1 100 ? 7.602 -0.113 -10.642 1.00 91.38 100 PRO A N 1
ATOM 803 C CA . PRO A 1 100 ? 9.003 -0.170 -10.234 1.00 91.38 100 PRO A CA 1
ATOM 804 C C . PRO A 1 100 ? 9.858 -1.020 -11.180 1.00 91.38 100 PRO A C 1
ATOM 806 O O . PRO A 1 100 ? 11.073 -0.817 -11.278 1.00 91.38 100 PRO A O 1
ATOM 809 N N . ILE A 1 101 ? 9.238 -1.950 -11.912 1.00 91.31 101 ILE A N 1
ATOM 810 C CA . ILE A 1 101 ? 9.896 -2.800 -12.905 1.00 91.31 101 ILE A CA 1
ATOM 811 C C . ILE A 1 101 ? 10.063 -2.063 -14.247 1.00 91.31 101 ILE A C 1
ATOM 813 O O . ILE A 1 101 ? 10.971 -2.372 -15.028 1.00 91.31 101 ILE A O 1
ATOM 817 N N . GLY A 1 102 ? 9.229 -1.067 -14.541 1.00 90.81 102 GLY A N 1
ATOM 818 C CA . GLY A 1 102 ? 9.189 -0.381 -15.832 1.00 90.81 102 GLY A CA 1
ATOM 819 C C . GLY A 1 102 ? 8.786 -1.309 -16.981 1.00 90.81 102 GLY A C 1
ATOM 820 O O . GLY A 1 102 ? 9.230 -1.122 -18.118 1.00 90.81 102 GLY A O 1
ATOM 821 N N . ALA A 1 103 ? 8.019 -2.358 -16.683 1.00 91.19 103 ALA A N 1
ATOM 822 C CA . ALA A 1 103 ? 7.540 -3.307 -17.674 1.00 91.19 103 ALA A CA 1
ATOM 823 C C . ALA A 1 103 ? 6.220 -2.826 -18.307 1.00 91.19 103 ALA A C 1
ATOM 825 O O . ALA A 1 103 ? 5.512 -2.002 -17.723 1.00 91.19 103 ALA A O 1
ATOM 826 N N . PRO A 1 104 ? 5.865 -3.295 -19.519 1.00 90.38 104 PRO A N 1
ATOM 827 C CA . PRO A 1 104 ? 4.546 -3.026 -20.082 1.00 90.38 104 PRO A CA 1
ATOM 828 C C . PRO A 1 104 ? 3.434 -3.594 -19.191 1.00 90.38 104 PRO A C 1
ATOM 830 O O . PRO A 1 104 ? 3.596 -4.680 -18.638 1.00 90.38 104 PRO A O 1
ATOM 833 N N . PHE A 1 105 ? 2.285 -2.910 -19.144 1.00 90.06 105 PHE A N 1
ATOM 834 C CA . PHE A 1 105 ? 1.112 -3.345 -18.370 1.00 90.06 105 PHE A CA 1
ATOM 835 C C . PHE A 1 105 ? 0.638 -4.754 -18.763 1.00 90.06 105 PHE A C 1
ATOM 837 O O . PHE A 1 105 ? 0.194 -5.527 -17.927 1.00 90.06 105 PHE A O 1
ATOM 844 N N . ILE A 1 106 ? 0.764 -5.106 -20.048 1.00 88.19 106 ILE A N 1
ATOM 845 C CA . ILE A 1 106 ? 0.468 -6.445 -20.566 1.00 88.19 106 ILE A CA 1
ATOM 846 C C . ILE A 1 106 ? 1.762 -7.063 -21.083 1.00 88.19 106 ILE A C 1
ATOM 848 O O . ILE A 1 106 ? 2.341 -6.583 -22.063 1.00 88.19 106 ILE A O 1
ATOM 852 N N . ASN A 1 107 ? 2.184 -8.169 -20.473 1.00 87.31 107 ASN A N 1
ATOM 853 C CA . ASN A 1 107 ? 3.359 -8.921 -20.894 1.00 87.31 107 ASN A CA 1
ATOM 854 C C . ASN A 1 107 ? 3.031 -10.411 -21.065 1.00 87.31 107 ASN A C 1
ATOM 856 O O . ASN A 1 107 ? 3.042 -11.183 -20.121 1.00 87.31 107 ASN A O 1
ATOM 860 N N . MET A 1 108 ? 2.785 -10.854 -22.301 1.00 84.75 108 MET A N 1
ATOM 861 C CA . MET A 1 108 ? 2.397 -12.250 -22.567 1.00 84.75 108 MET A CA 1
ATOM 862 C C . MET A 1 108 ? 3.494 -13.282 -22.259 1.00 84.75 108 MET A C 1
ATOM 864 O O . MET A 1 108 ? 3.188 -14.462 -22.125 1.00 84.75 108 MET A O 1
ATOM 868 N N . LYS A 1 109 ? 4.767 -12.867 -22.216 1.00 85.75 109 LYS A N 1
ATOM 869 C CA . LYS A 1 109 ? 5.899 -13.777 -21.964 1.00 85.75 109 LYS A CA 1
ATOM 870 C C . LYS A 1 109 ? 6.194 -13.948 -20.478 1.00 85.75 109 LYS A C 1
ATOM 872 O O . LYS A 1 109 ? 6.739 -14.973 -20.094 1.00 85.75 109 LYS A O 1
ATOM 877 N N . ASP A 1 110 ? 5.866 -12.933 -19.690 1.00 84.69 110 ASP A N 1
ATOM 878 C CA . ASP A 1 110 ? 6.024 -12.900 -18.239 1.00 84.69 110 ASP A CA 1
ATOM 879 C C . ASP A 1 110 ? 4.890 -12.033 -17.662 1.00 84.69 110 ASP A C 1
ATOM 881 O O . ASP A 1 110 ? 5.098 -10.838 -17.442 1.00 84.69 110 ASP A O 1
ATOM 885 N N . PRO A 1 111 ? 3.668 -12.590 -17.514 1.00 80.69 111 PRO A N 1
ATOM 886 C CA . PRO A 1 111 ? 2.475 -11.833 -17.119 1.00 80.69 111 PRO A CA 1
ATOM 887 C C . PRO A 1 111 ? 2.584 -11.110 -15.778 1.00 80.69 111 PRO A C 1
ATOM 889 O O . PRO A 1 111 ? 1.880 -10.127 -15.573 1.00 80.69 111 PRO A O 1
ATOM 892 N N . TRP A 1 112 ? 3.472 -11.573 -14.897 1.00 77.88 112 TRP A N 1
ATOM 893 C CA . TRP A 1 112 ? 3.681 -11.020 -13.559 1.00 77.88 112 TRP A CA 1
ATOM 894 C C . TRP A 1 112 ? 4.917 -10.120 -13.477 1.00 77.88 112 TRP A C 1
ATOM 896 O O . TRP A 1 112 ? 5.186 -9.548 -12.427 1.00 77.88 112 TRP A O 1
ATOM 906 N N . ASN A 1 113 ? 5.692 -10.015 -14.563 1.00 86.69 113 ASN A N 1
ATOM 907 C CA . ASN A 1 113 ? 6.908 -9.207 -14.693 1.00 86.69 113 ASN A CA 1
ATOM 908 C C . ASN A 1 113 ? 8.006 -9.466 -13.633 1.00 86.69 113 ASN A C 1
ATOM 910 O O . ASN A 1 113 ? 9.037 -8.784 -13.642 1.00 86.69 113 ASN A O 1
ATOM 914 N N . GLN A 1 114 ? 7.845 -10.461 -12.751 1.00 82.44 114 GLN A N 1
ATOM 915 C CA . GLN A 1 114 ? 8.703 -10.687 -11.582 1.00 82.44 114 GLN A CA 1
ATOM 916 C C . GLN A 1 114 ? 10.153 -10.983 -11.982 1.00 82.44 114 GLN A C 1
ATOM 918 O O . GLN A 1 114 ? 11.097 -10.615 -11.274 1.00 82.44 114 GLN A O 1
ATOM 923 N N . ASN A 1 115 ? 10.368 -11.613 -13.139 1.00 86.12 115 ASN A N 1
ATOM 924 C CA . ASN A 1 115 ? 11.701 -11.989 -13.616 1.00 86.12 115 ASN A CA 1
ATOM 925 C C . ASN A 1 115 ? 12.471 -10.823 -14.245 1.00 86.12 115 ASN A C 1
ATOM 927 O O . ASN A 1 115 ? 13.629 -10.978 -14.635 1.00 86.12 115 ASN A O 1
ATOM 931 N N . ARG A 1 116 ? 11.860 -9.637 -14.336 1.00 87.62 116 ARG A N 1
ATOM 932 C CA . ARG A 1 116 ? 12.510 -8.423 -14.849 1.00 87.62 116 ARG A CA 1
ATOM 933 C C . ARG A 1 116 ? 13.224 -7.603 -13.769 1.00 87.62 116 ARG A C 1
ATOM 935 O O . ARG A 1 116 ? 14.024 -6.738 -14.121 1.00 87.62 116 ARG A O 1
ATOM 942 N N . ASP A 1 117 ? 12.981 -7.895 -12.490 1.00 88.31 117 ASP A N 1
ATOM 943 C CA . ASP A 1 117 ? 13.797 -7.457 -11.344 1.00 88.31 117 ASP A CA 1
ATOM 944 C C . ASP A 1 117 ? 14.083 -8.655 -10.408 1.00 88.31 117 ASP A C 1
ATOM 946 O O . ASP A 1 117 ? 13.584 -8.720 -9.281 1.00 88.31 117 ASP A O 1
ATOM 950 N N . PRO A 1 118 ? 14.862 -9.657 -10.863 1.00 88.12 118 PRO A N 1
ATOM 951 C CA . PRO A 1 118 ? 15.060 -10.906 -10.124 1.00 88.12 118 PRO A CA 1
ATOM 952 C C . PRO A 1 118 ? 15.856 -10.720 -8.825 1.00 88.12 118 PRO A C 1
ATOM 954 O O . PRO A 1 118 ? 15.766 -11.562 -7.940 1.00 88.12 118 PRO A O 1
ATOM 957 N N . SER A 1 119 ? 16.613 -9.626 -8.678 1.00 90.50 119 SER A N 1
ATOM 958 C CA . SER A 1 119 ? 17.316 -9.285 -7.435 1.00 90.50 119 SER A CA 1
ATOM 959 C C . SER A 1 119 ? 16.505 -8.376 -6.510 1.00 90.50 119 SER A C 1
ATOM 961 O O . SER A 1 119 ? 16.898 -8.179 -5.361 1.00 90.50 119 SER A O 1
ATOM 963 N N . GLY A 1 120 ? 15.400 -7.783 -6.973 1.00 91.00 120 GLY A N 1
ATOM 964 C CA . GLY A 1 120 ? 14.622 -6.811 -6.200 1.00 91.00 120 GLY A CA 1
ATOM 965 C C . GLY A 1 120 ? 15.384 -5.516 -5.887 1.00 91.00 120 GLY A C 1
ATOM 966 O O . GLY A 1 120 ? 14.951 -4.729 -5.048 1.00 91.00 120 GLY A O 1
ATOM 967 N N . THR A 1 121 ? 16.542 -5.266 -6.502 1.00 93.12 121 THR A N 1
ATOM 968 C CA . THR A 1 121 ? 17.409 -4.124 -6.151 1.00 93.12 121 THR A CA 1
ATOM 969 C C . THR A 1 121 ? 17.111 -2.874 -6.969 1.00 93.12 121 THR A C 1
ATOM 971 O O . THR A 1 121 ? 17.828 -1.879 -6.854 1.00 93.12 121 THR A O 1
ATOM 974 N N . ARG A 1 122 ? 16.077 -2.898 -7.816 1.00 91.25 122 ARG A N 1
ATOM 975 C CA . ARG A 1 122 ? 15.693 -1.743 -8.622 1.00 91.25 122 ARG A CA 1
ATOM 976 C C . ARG A 1 122 ? 14.937 -0.708 -7.792 1.00 91.25 122 ARG A C 1
ATOM 978 O O . ARG A 1 122 ? 13.985 -1.040 -7.084 1.00 91.25 122 ARG A O 1
ATOM 985 N N . PHE A 1 123 ? 15.364 0.546 -7.929 1.00 93.62 123 PHE A N 1
ATOM 986 C CA . PHE A 1 123 ? 14.684 1.739 -7.430 1.00 93.62 123 PHE A CA 1
ATOM 987 C C . PHE A 1 123 ? 14.391 2.638 -8.632 1.00 93.62 123 PHE A C 1
ATOM 989 O O . PHE A 1 123 ? 15.277 3.344 -9.116 1.00 93.62 123 PHE A O 1
ATOM 996 N N . ASN A 1 124 ? 13.175 2.535 -9.162 1.00 90.94 124 ASN A N 1
ATOM 997 C CA . ASN A 1 124 ? 12.709 3.337 -10.287 1.00 90.94 124 ASN A CA 1
ATOM 998 C C . ASN A 1 124 ? 11.939 4.567 -9.785 1.00 90.94 124 ASN A C 1
ATOM 1000 O O . ASN A 1 124 ? 11.343 4.521 -8.714 1.00 90.94 124 ASN A O 1
ATOM 1004 N N . PHE A 1 125 ? 12.021 5.656 -10.550 1.00 92.88 125 PHE A N 1
ATOM 1005 C CA . PHE A 1 125 ? 11.291 6.912 -10.323 1.00 92.88 125 PHE A CA 1
ATOM 1006 C C . PHE A 1 125 ? 10.886 7.585 -11.651 1.00 92.88 125 PHE A C 1
ATOM 1008 O O . PHE A 1 125 ? 10.587 8.779 -11.683 1.00 92.88 125 PHE A O 1
ATOM 1015 N N . ASN A 1 126 ? 10.973 6.860 -12.775 1.00 92.75 126 ASN A N 1
ATOM 1016 C CA . ASN A 1 126 ? 10.831 7.409 -14.131 1.00 92.75 126 ASN A CA 1
ATOM 1017 C C . ASN A 1 126 ? 9.529 6.992 -14.832 1.00 92.75 126 ASN A C 1
ATOM 1019 O O . ASN A 1 126 ? 9.384 7.253 -16.028 1.00 92.75 126 ASN A O 1
ATOM 1023 N N . THR A 1 127 ? 8.615 6.308 -14.145 1.00 90.81 127 THR A N 1
ATOM 1024 C CA . THR A 1 127 ? 7.326 5.890 -14.711 1.00 90.81 127 THR A CA 1
ATOM 1025 C C . THR A 1 127 ? 6.244 6.889 -14.311 1.00 90.81 127 THR A C 1
ATOM 1027 O O . THR A 1 127 ? 6.123 7.949 -14.931 1.00 90.81 127 THR A O 1
ATOM 1030 N N . GLY A 1 128 ? 5.490 6.592 -13.266 1.00 94.25 128 GLY A N 1
ATOM 1031 C CA . GLY A 1 128 ? 4.464 7.423 -12.678 1.00 94.25 128 GLY A CA 1
ATOM 1032 C C . GLY A 1 128 ? 4.453 7.275 -11.162 1.00 94.25 128 GLY A C 1
ATOM 1033 O O . GLY A 1 128 ? 5.216 6.530 -10.552 1.00 94.25 128 GLY A O 1
ATOM 1034 N N . ALA A 1 129 ? 3.582 8.056 -10.545 1.00 97.25 129 ALA A N 1
ATOM 1035 C CA . ALA A 1 129 ? 3.271 7.979 -9.133 1.00 97.25 129 ALA A CA 1
ATOM 1036 C C . ALA A 1 129 ? 1.915 7.303 -8.902 1.00 97.25 129 ALA A C 1
ATOM 1038 O O . ALA A 1 129 ? 0.926 7.643 -9.563 1.00 97.25 129 ALA A O 1
ATOM 1039 N N . LEU A 1 130 ? 1.888 6.428 -7.903 1.00 98.06 130 LEU 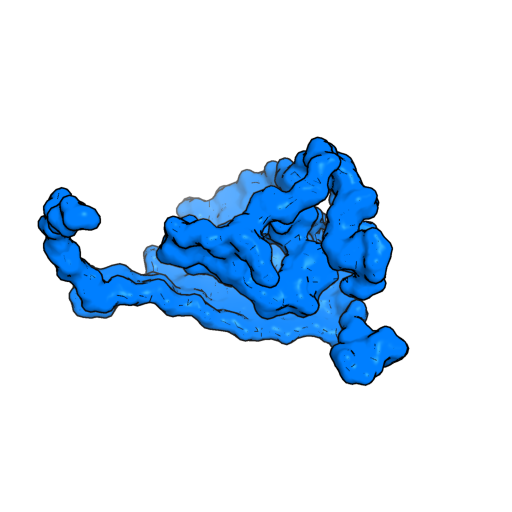A N 1
ATOM 1040 C CA . LEU A 1 130 ? 0.711 5.792 -7.334 1.00 98.06 130 LEU A CA 1
ATOM 1041 C C . LEU A 1 130 ? 0.479 6.335 -5.921 1.00 98.06 130 LEU A C 1
ATOM 1043 O O . LEU A 1 130 ? 1.356 6.283 -5.056 1.00 98.06 130 LEU A O 1
ATOM 1047 N N . PHE A 1 131 ? -0.713 6.866 -5.679 1.00 98.44 131 PHE A N 1
ATOM 1048 C CA . PHE A 1 131 ? -1.104 7.456 -4.405 1.00 98.44 131 PHE A CA 1
ATOM 1049 C C . PHE A 1 131 ? -2.172 6.611 -3.730 1.00 98.44 131 PHE A C 1
ATOM 1051 O O . PHE A 1 131 ? -3.151 6.247 -4.371 1.00 98.44 131 PHE A O 1
ATOM 1058 N N . PHE A 1 132 ? -2.032 6.385 -2.425 1.00 98.56 132 PHE A N 1
ATOM 1059 C CA . PHE A 1 132 ? -3.059 5.761 -1.591 1.00 98.56 132 PHE A CA 1
ATOM 1060 C C . PHE A 1 132 ? -3.526 6.713 -0.496 1.00 98.56 132 PHE A C 1
ATOM 1062 O O . PHE A 1 132 ? -2.729 7.451 0.092 1.00 98.56 132 PHE A O 1
ATOM 1069 N N . GLY A 1 133 ? -4.814 6.632 -0.170 1.00 98.62 133 GLY A N 1
ATOM 1070 C CA . GLY A 1 133 ? -5.401 7.235 1.021 1.00 98.62 133 GLY A CA 1
ATOM 1071 C C . GLY A 1 133 ? -6.404 6.281 1.661 1.00 98.62 133 GLY A C 1
ATOM 1072 O O . GLY A 1 133 ? -7.244 5.720 0.965 1.00 98.62 133 GLY A O 1
ATOM 1073 N N . GLU A 1 134 ? -6.335 6.099 2.980 1.00 98.69 134 GLU A N 1
ATOM 1074 C CA . GLU A 1 134 ? -7.279 5.260 3.730 1.00 98.69 134 GLU A CA 1
ATOM 1075 C C . GLU A 1 134 ? -7.551 5.872 5.109 1.00 98.69 134 GLU A C 1
ATOM 1077 O O . GLU A 1 134 ? -6.632 6.232 5.848 1.00 98.69 134 GLU A O 1
ATOM 1082 N N . VAL A 1 135 ? -8.827 5.989 5.477 1.00 98.69 135 VAL A N 1
ATOM 1083 C CA . VAL A 1 135 ? -9.255 6.366 6.827 1.00 98.69 135 VAL A CA 1
ATOM 1084 C C . VAL A 1 135 ? -9.761 5.138 7.562 1.00 98.69 135 VAL A C 1
ATOM 1086 O O . VAL A 1 135 ? -10.534 4.352 7.019 1.00 98.69 135 VAL A O 1
ATOM 1089 N N . HIS A 1 136 ? -9.344 4.974 8.816 1.00 98.12 136 HIS A N 1
ATOM 1090 C CA . HIS A 1 136 ? -9.853 3.947 9.720 1.00 98.12 136 HIS A CA 1
ATOM 1091 C C . HIS A 1 136 ? -10.706 4.600 10.792 1.00 98.12 136 HIS A C 1
ATOM 1093 O O . HIS A 1 136 ? -10.254 5.504 11.500 1.00 98.12 136 HIS A O 1
ATOM 1099 N N . TYR A 1 137 ? -11.902 4.061 10.972 1.00 98.00 137 TYR A N 1
ATOM 1100 C CA . TYR A 1 137 ? -12.793 4.382 12.065 1.00 98.00 137 TYR A CA 1
ATOM 1101 C C . TYR A 1 137 ? -13.050 3.140 12.914 1.00 98.00 137 TYR A C 1
ATOM 1103 O O . TYR A 1 137 ? -13.548 2.124 12.434 1.00 98.00 137 TYR A O 1
ATOM 1111 N N . ARG A 1 138 ? -12.712 3.211 14.199 1.00 97.50 138 ARG A N 1
ATOM 1112 C CA . ARG A 1 138 ? -12.964 2.147 15.173 1.00 97.50 138 ARG A CA 1
ATOM 1113 C C . ARG A 1 138 ? -14.102 2.556 16.087 1.00 97.50 138 ARG A C 1
ATOM 1115 O O . ARG A 1 138 ? -14.049 3.609 16.725 1.00 97.50 138 ARG A O 1
ATOM 1122 N N . ARG A 1 139 ? -15.109 1.695 16.200 1.00 96.12 139 ARG A N 1
ATOM 1123 C CA . ARG A 1 139 ? -16.283 1.927 17.045 1.00 96.12 139 ARG A CA 1
ATOM 1124 C C . ARG A 1 139 ? -16.725 0.633 17.704 1.00 96.12 139 ARG A C 1
ATOM 1126 O O . ARG A 1 139 ? -16.567 -0.439 17.139 1.00 96.12 139 ARG A O 1
ATOM 1133 N N . GLN A 1 140 ? -17.297 0.738 18.899 1.00 94.62 140 GLN A N 1
ATOM 1134 C CA . GLN A 1 140 ? -18.019 -0.370 19.509 1.00 94.62 140 GLN A CA 1
ATOM 1135 C C . GLN A 1 140 ? -19.519 -0.236 19.238 1.00 94.62 140 GLN A C 1
ATOM 1137 O O . GLN A 1 140 ? -20.101 0.822 19.483 1.00 94.62 140 GLN A O 1
ATOM 1142 N N . ILE A 1 141 ? -20.139 -1.311 18.754 1.00 93.25 141 ILE A N 1
ATOM 1143 C CA . ILE A 1 141 ? -21.589 -1.425 18.572 1.00 93.25 141 ILE A CA 1
ATOM 1144 C C . ILE A 1 141 ? -22.084 -2.520 19.510 1.00 93.25 141 ILE A C 1
ATOM 1146 O O . ILE A 1 141 ? -21.607 -3.652 19.459 1.00 93.25 141 ILE A O 1
ATOM 1150 N N . SER A 1 142 ? -22.997 -2.168 20.419 1.00 91.81 142 SER A N 1
ATOM 1151 C CA . SER A 1 142 ? -23.524 -3.077 21.451 1.00 91.81 142 SER A CA 1
ATOM 1152 C C . SER A 1 142 ? -22.423 -3.822 22.225 1.00 91.81 142 SER A C 1
ATOM 1154 O O . SER A 1 142 ? -22.493 -5.033 22.419 1.00 91.81 142 SER A O 1
ATOM 1156 N N . GLY A 1 143 ? -21.363 -3.100 22.611 1.00 91.25 143 GLY A N 1
ATOM 1157 C CA . GLY A 1 143 ? -20.213 -3.644 23.347 1.00 91.25 143 GLY A CA 1
ATOM 1158 C C . GLY A 1 143 ? -19.217 -4.455 22.508 1.00 91.25 143 GLY A C 1
ATOM 1159 O O . GLY A 1 143 ? -18.270 -5.006 23.063 1.00 91.25 143 GLY A O 1
ATOM 1160 N N . ARG A 1 144 ? -19.391 -4.536 21.183 1.00 92.19 144 ARG A N 1
ATOM 1161 C CA . AR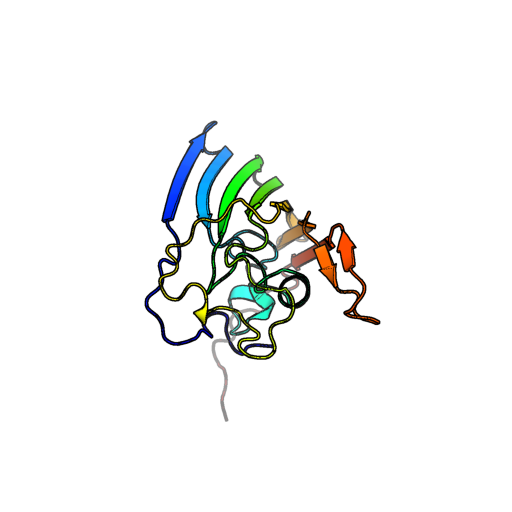G A 1 144 ? -18.545 -5.335 20.285 1.00 92.19 144 ARG A CA 1
ATOM 1162 C C . ARG A 1 144 ? -17.718 -4.448 19.372 1.00 92.19 144 ARG A C 1
ATOM 1164 O O . ARG A 1 144 ? -18.248 -3.509 18.781 1.00 92.19 144 ARG A O 1
ATOM 1171 N N . GLN A 1 145 ? -16.427 -4.742 19.260 1.00 92.62 145 GLN A N 1
ATOM 1172 C CA . GLN A 1 145 ? -15.506 -3.958 18.446 1.00 92.62 145 GLN A CA 1
ATOM 1173 C C . GLN A 1 145 ? -15.832 -4.087 16.953 1.00 92.62 145 GLN A C 1
ATOM 1175 O O . GLN A 1 145 ? -16.128 -5.176 16.464 1.00 92.62 145 GLN A O 1
ATOM 1180 N N . GLY A 1 146 ? -15.759 -2.960 16.253 1.00 95.38 146 GLY A N 1
ATOM 1181 C CA . GLY A 1 146 ? -15.804 -2.882 14.805 1.00 95.38 146 GLY A CA 1
ATOM 1182 C C . GLY A 1 146 ? -14.760 -1.909 14.264 1.00 95.38 146 GLY A C 1
ATOM 1183 O O . GLY A 1 146 ? -14.417 -0.913 14.915 1.00 95.38 146 GLY A O 1
ATOM 1184 N N . THR A 1 147 ? -14.258 -2.218 13.074 1.00 97.00 147 THR A N 1
ATOM 1185 C CA . THR A 1 147 ? -13.330 -1.398 12.297 1.00 97.00 147 THR A CA 1
ATOM 1186 C C . THR A 1 147 ? -13.925 -1.171 10.916 1.00 97.00 147 THR A C 1
ATOM 1188 O O . THR A 1 147 ? -14.276 -2.112 10.214 1.00 97.00 147 THR A O 1
ATOM 1191 N N . TYR A 1 148 ? -14.023 0.095 10.539 1.00 97.62 148 TYR A N 1
ATOM 1192 C CA . TYR A 1 148 ? -14.586 0.559 9.282 1.00 97.62 148 TYR A CA 1
ATOM 1193 C C . TYR A 1 148 ? -13.498 1.326 8.556 1.00 97.62 148 TYR A C 1
ATOM 1195 O O . TYR A 1 148 ? -12.875 2.213 9.145 1.00 97.62 148 TYR A O 1
ATOM 1203 N N . LYS A 1 149 ? -13.252 0.988 7.299 1.00 98.06 149 LYS A N 1
ATOM 1204 C CA . LYS A 1 149 ? -12.253 1.659 6.482 1.00 98.06 149 LYS A CA 1
ATOM 1205 C C . LYS A 1 149 ? -12.884 2.156 5.200 1.00 98.06 149 LYS A C 1
ATOM 1207 O O . LYS A 1 149 ? -13.721 1.470 4.619 1.00 98.06 149 LYS A O 1
ATOM 1212 N N . LEU A 1 150 ? -12.459 3.334 4.775 1.00 98.50 150 LEU A N 1
ATOM 1213 C CA . LEU A 1 150 ? -12.765 3.891 3.466 1.00 98.50 150 LEU A CA 1
ATOM 1214 C C . LEU A 1 150 ? -11.451 4.373 2.874 1.00 98.50 150 LEU A C 1
ATOM 1216 O O . LEU A 1 150 ? -10.717 5.113 3.531 1.00 98.50 150 LEU A O 1
ATOM 1220 N N . GLY A 1 151 ? -11.156 3.954 1.656 1.00 98.19 151 GLY A N 1
ATOM 1221 C CA . GLY A 1 151 ? -9.926 4.335 0.996 1.00 98.19 151 GLY A CA 1
ATOM 1222 C C . GLY A 1 151 ? -10.050 4.321 -0.511 1.00 98.19 151 GLY A C 1
ATOM 1223 O O . GLY A 1 151 ? -11.114 4.071 -1.076 1.00 98.19 151 GLY A O 1
ATOM 1224 N N . GLY A 1 152 ? -8.939 4.635 -1.149 1.00 97.94 152 GLY A N 1
ATOM 1225 C CA . GLY A 1 152 ? -8.807 4.613 -2.589 1.00 97.94 152 GLY A CA 1
ATOM 1226 C C . GLY A 1 152 ? -7.364 4.799 -3.008 1.00 97.94 152 GLY A C 1
ATOM 1227 O O . GLY A 1 152 ? -6.495 5.121 -2.187 1.00 97.94 152 GLY A O 1
ATOM 1228 N N . TYR A 1 153 ? -7.137 4.604 -4.297 1.00 98.12 153 TYR A N 1
ATOM 1229 C CA . TYR A 1 153 ? -5.874 4.919 -4.935 1.00 98.12 153 TYR A CA 1
ATOM 1230 C C . TYR A 1 153 ? -6.079 5.744 -6.197 1.00 98.12 153 TYR A C 1
ATOM 1232 O O . TYR A 1 153 ? -7.153 5.736 -6.802 1.00 98.12 153 TYR A O 1
ATOM 1240 N N . PHE A 1 154 ? -5.026 6.457 -6.575 1.00 98.06 154 PHE A N 1
ATOM 1241 C CA . PHE A 1 154 ? -4.931 7.208 -7.815 1.00 98.06 154 PHE A CA 1
ATOM 1242 C C . PHE A 1 154 ? -3.545 6.999 -8.413 1.00 98.06 154 PHE A C 1
ATOM 1244 O O . PHE A 1 154 ? -2.534 7.301 -7.781 1.00 98.06 154 PHE A O 1
ATOM 1251 N N . ASP A 1 155 ? -3.518 6.500 -9.634 1.00 97.88 155 ASP A N 1
ATOM 1252 C CA . ASP A 1 155 ? -2.332 6.220 -10.417 1.00 97.88 155 ASP A CA 1
ATOM 1253 C C . ASP A 1 155 ? -2.221 7.242 -11.554 1.00 97.88 155 ASP A C 1
ATOM 1255 O O . ASP A 1 155 ? -3.206 7.575 -12.217 1.00 97.88 155 ASP A O 1
ATOM 1259 N N . THR A 1 156 ? -1.023 7.778 -11.770 1.00 97.50 156 THR A N 1
ATOM 1260 C CA . THR A 1 156 ? -0.737 8.773 -12.818 1.00 97.50 156 THR A CA 1
ATOM 1261 C C . THR A 1 156 ? -0.271 8.162 -14.141 1.00 97.50 156 THR A C 1
ATOM 1263 O O . THR A 1 156 ? -0.139 8.899 -15.130 1.00 97.50 156 THR A O 1
ATOM 1266 N N . GLY A 1 157 ? -0.043 6.848 -14.163 1.00 94.62 157 GLY A N 1
ATOM 1267 C CA . GLY A 1 157 ? 0.425 6.064 -15.290 1.00 94.62 157 GLY A CA 1
ATOM 1268 C C . GLY A 1 157 ? -0.537 6.039 -16.476 1.00 94.62 157 GLY A C 1
ATOM 1269 O O . GLY A 1 157 ? -1.571 6.714 -16.530 1.00 94.62 157 GLY A O 1
ATOM 1270 N N . ARG A 1 158 ? -0.163 5.273 -17.499 1.00 94.06 158 ARG A N 1
ATOM 1271 C CA . ARG A 1 158 ? -0.965 5.080 -18.715 1.00 94.06 158 ARG A CA 1
ATOM 1272 C C . ARG A 1 158 ? -1.459 3.650 -18.770 1.00 94.06 158 ARG A C 1
ATOM 1274 O O . ARG A 1 158 ? -0.641 2.746 -18.753 1.00 94.06 158 ARG A O 1
ATOM 1281 N N . PHE A 1 159 ? -2.758 3.444 -18.899 1.00 93.50 159 PHE A N 1
ATOM 1282 C CA . PHE A 1 159 ? -3.367 2.116 -18.856 1.00 93.50 159 PHE A CA 1
ATOM 1283 C C . PHE A 1 159 ? -3.999 1.799 -20.208 1.00 93.50 159 PHE A C 1
ATOM 1285 O O . PHE A 1 159 ? -4.563 2.712 -20.822 1.00 93.50 159 PHE A O 1
ATOM 1292 N N . PRO A 1 160 ? -3.859 0.576 -20.742 1.00 91.88 160 PRO A N 1
ATOM 1293 C CA . PRO A 1 160 ? -4.539 0.190 -21.970 1.00 91.88 160 PRO A CA 1
ATOM 1294 C C . PRO A 1 160 ? -6.050 0.056 -21.733 1.00 91.88 160 PRO A C 1
ATOM 1296 O O . PRO A 1 160 ? -6.489 -0.322 -20.651 1.00 91.88 160 PRO A O 1
ATOM 1299 N N . ASP A 1 161 ? -6.856 0.359 -22.748 1.00 89.00 161 ASP A N 1
ATOM 1300 C CA . ASP A 1 161 ? -8.303 0.149 -22.689 1.00 89.00 161 ASP A CA 1
ATOM 1301 C C . ASP A 1 161 ? -8.624 -1.353 -22.737 1.00 89.00 161 ASP A C 1
ATOM 1303 O O . ASP A 1 161 ? -8.049 -2.095 -23.536 1.00 89.00 161 ASP A O 1
ATOM 1307 N N . GLN A 1 162 ? -9.564 -1.804 -21.904 1.00 85.00 162 GLN A N 1
ATOM 1308 C CA . GLN A 1 162 ? -9.938 -3.218 -21.825 1.00 85.00 162 GLN A CA 1
ATOM 1309 C C . GLN A 1 162 ? -10.645 -3.723 -23.097 1.00 85.00 162 GLN A C 1
ATOM 1311 O O . GLN A 1 162 ? -10.569 -4.909 -23.416 1.00 85.00 162 GLN A O 1
ATOM 1316 N N . SER A 1 163 ? -11.334 -2.840 -23.827 1.00 88.50 163 SER A N 1
ATOM 1317 C CA . SER A 1 163 ? -12.030 -3.165 -25.078 1.00 88.50 163 SER A CA 1
ATOM 1318 C C . SER A 1 163 ? -11.132 -3.059 -26.316 1.00 88.50 163 SER A C 1
ATOM 1320 O O . SER A 1 163 ? -11.395 -3.715 -27.325 1.00 88.50 163 SER A O 1
ATOM 1322 N N . ASP A 1 164 ? -10.065 -2.256 -26.247 1.00 89.50 164 ASP A N 1
ATOM 1323 C CA . ASP A 1 164 ? -9.092 -2.066 -27.324 1.00 89.50 164 ASP A CA 1
ATOM 1324 C C . ASP A 1 164 ? -7.704 -1.729 -26.762 1.00 89.50 164 ASP A C 1
ATOM 1326 O O . ASP A 1 164 ? -7.362 -0.564 -26.552 1.00 89.50 164 ASP A O 1
ATOM 1330 N N . PHE A 1 165 ? -6.856 -2.749 -26.610 1.00 84.81 165 PHE A N 1
ATOM 1331 C CA . PHE A 1 165 ? -5.504 -2.617 -26.053 1.00 84.81 165 PHE A CA 1
ATOM 1332 C C . PHE A 1 165 ? -4.554 -1.706 -26.854 1.00 84.81 165 PHE A C 1
ATOM 1334 O O . PHE A 1 165 ? -3.436 -1.443 -26.413 1.00 84.81 165 PHE A O 1
ATOM 1341 N N . ARG A 1 166 ? -4.956 -1.223 -28.039 1.00 86.62 166 ARG A N 1
ATOM 1342 C CA . ARG A 1 166 ? -4.195 -0.226 -28.815 1.00 86.62 166 ARG A CA 1
ATOM 1343 C C . ARG A 1 166 ? -4.437 1.195 -28.314 1.00 86.62 166 ARG A C 1
ATOM 1345 O O . ARG A 1 166 ? -3.655 2.094 -28.625 1.00 86.62 166 ARG A O 1
ATOM 1352 N N . LYS A 1 167 ? -5.526 1.413 -27.576 1.00 91.06 167 LYS A N 1
ATOM 1353 C CA . LYS A 1 167 ? -5.852 2.683 -26.933 1.00 91.06 167 LYS A CA 1
ATOM 1354 C C . LYS A 1 167 ? -5.346 2.661 -25.506 1.00 91.06 167 LYS A C 1
ATOM 1356 O O . LYS A 1 167 ? -5.377 1.632 -24.842 1.00 91.06 167 LYS A O 1
ATOM 1361 N N . SER A 1 168 ? -4.895 3.817 -25.037 1.00 90.81 168 SER A N 1
ATOM 1362 C CA . SER A 1 168 ? -4.481 3.990 -23.655 1.00 90.81 168 SER A CA 1
ATOM 1363 C C . SER A 1 168 ? -5.037 5.281 -23.084 1.00 90.81 168 SER A C 1
ATOM 1365 O O . SER A 1 168 ? -5.029 6.322 -23.747 1.00 90.81 168 SER A O 1
ATOM 1367 N N . HIS A 1 169 ? -5.479 5.198 -21.836 1.00 91.94 169 HIS A N 1
ATOM 1368 C CA . HIS A 1 169 ? -5.949 6.323 -21.050 1.00 91.94 169 HIS A CA 1
ATOM 1369 C C . HIS A 1 169 ? -4.894 6.723 -20.035 1.00 91.94 169 HIS A C 1
ATOM 1371 O O . HIS A 1 169 ? -4.127 5.902 -19.532 1.00 91.94 169 HIS A O 1
ATOM 1377 N N . LYS A 1 170 ? -4.832 8.024 -19.767 1.00 92.44 170 LYS A N 1
ATOM 1378 C CA . LYS A 1 170 ? -3.998 8.541 -18.691 1.00 92.44 170 LYS A CA 1
ATOM 1379 C C . LYS A 1 170 ? -4.775 8.402 -17.391 1.00 92.44 170 LYS A C 1
ATOM 1381 O O . LYS A 1 170 ? -5.941 8.786 -17.350 1.00 92.44 170 LYS A O 1
ATOM 1386 N N . THR A 1 171 ? -4.071 7.992 -16.349 1.00 94.62 171 THR A N 1
ATOM 1387 C CA . THR A 1 171 ? -4.555 7.778 -14.989 1.00 94.62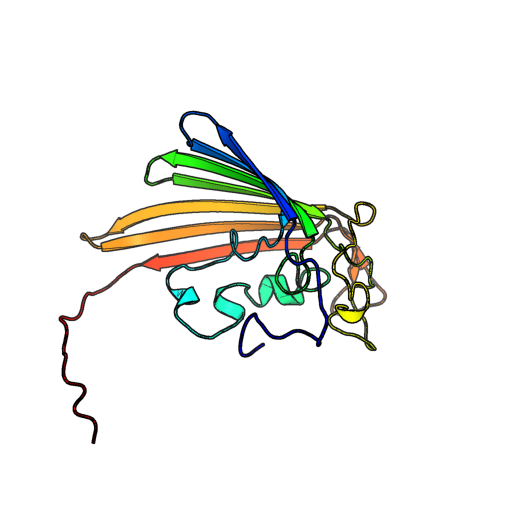 171 THR A CA 1
ATOM 1388 C C . THR A 1 171 ? -5.433 6.552 -14.816 1.00 94.62 171 THR A C 1
ATOM 1390 O O . THR A 1 171 ? -6.119 6.124 -15.742 1.00 94.62 171 THR A O 1
ATOM 1393 N N . ASN A 1 172 ? -5.411 6.027 -13.601 1.00 95.81 172 ASN A N 1
ATOM 1394 C CA . ASN A 1 172 ? -6.331 5.012 -13.132 1.00 95.81 172 ASN A CA 1
ATOM 1395 C C . ASN A 1 172 ? -6.653 5.267 -11.655 1.00 95.81 172 ASN A C 1
ATOM 1397 O O . ASN A 1 172 ? -5.863 5.893 -10.950 1.00 95.81 172 ASN A O 1
ATOM 1401 N N . TRP A 1 173 ? -7.825 4.865 -11.178 1.00 96.62 173 TRP A N 1
ATOM 1402 C CA . TRP A 1 173 ? -8.217 5.105 -9.794 1.00 96.62 173 TRP A CA 1
ATOM 1403 C C . TRP A 1 173 ? -9.330 4.171 -9.350 1.00 96.62 173 TRP A C 1
ATOM 1405 O O . TRP A 1 173 ? -10.173 3.755 -10.141 1.00 96.62 173 TRP A O 1
ATOM 1415 N N . ALA A 1 174 ? -9.389 3.935 -8.044 1.00 97.44 174 ALA A N 1
ATOM 1416 C CA . ALA A 1 174 ? -10.493 3.217 -7.435 1.00 97.44 174 ALA A CA 1
ATOM 1417 C C . ALA A 1 174 ? -10.778 3.706 -6.018 1.00 97.44 174 ALA A C 1
ATOM 1419 O O . ALA A 1 174 ? -9.930 4.301 -5.350 1.00 97.44 174 ALA A O 1
ATOM 1420 N N . ILE A 1 175 ? -11.988 3.403 -5.552 1.00 97.75 175 ILE A N 1
ATOM 1421 C CA . ILE A 1 175 ? -12.413 3.568 -4.163 1.00 97.75 175 ILE A CA 1
ATOM 1422 C C . ILE A 1 175 ? -12.837 2.213 -3.602 1.00 97.75 175 ILE A C 1
ATOM 1424 O O . ILE A 1 175 ? -13.378 1.374 -4.320 1.00 97.75 175 ILE A O 1
ATOM 1428 N N . TYR A 1 176 ? -12.618 2.002 -2.312 1.00 96.25 176 TYR A N 1
ATOM 1429 C CA . TYR A 1 176 ? -12.972 0.764 -1.631 1.00 96.25 176 TYR A CA 1
ATOM 1430 C C . TYR A 1 176 ? -13.381 1.026 -0.182 1.00 96.25 176 TYR A C 1
ATOM 1432 O O . TYR A 1 176 ? -13.027 2.040 0.424 1.00 96.25 176 TYR A O 1
ATOM 1440 N N . GLY A 1 177 ? -14.115 0.076 0.394 1.00 96.44 177 GLY A N 1
ATOM 1441 C CA . GLY A 1 177 ? -14.495 0.088 1.800 1.00 96.44 177 GLY A CA 1
ATOM 1442 C C . GLY A 1 177 ? -14.331 -1.286 2.436 1.00 96.44 177 GLY A C 1
ATOM 1443 O O . GLY A 1 177 ? -14.525 -2.304 1.776 1.00 96.44 177 GLY A O 1
ATOM 1444 N N . ILE A 1 178 ? -13.979 -1.310 3.721 1.00 95.56 178 ILE A N 1
ATOM 1445 C CA . ILE A 1 178 ? -13.820 -2.539 4.512 1.00 95.56 178 ILE A CA 1
ATOM 1446 C C . ILE A 1 178 ? -14.620 -2.390 5.797 1.00 95.56 178 ILE A C 1
ATOM 1448 O O . ILE A 1 178 ? -14.544 -1.359 6.469 1.00 95.56 178 ILE A O 1
ATOM 1452 N N . VAL A 1 179 ? -15.385 -3.422 6.145 1.00 96.00 179 VAL A N 1
ATOM 1453 C CA . VAL A 1 179 ? -16.193 -3.456 7.364 1.00 96.00 179 VAL A CA 1
ATOM 1454 C C . VAL A 1 179 ? -15.927 -4.755 8.106 1.00 96.00 179 VAL A C 1
ATOM 1456 O O . VAL A 1 179 ? -16.403 -5.814 7.711 1.00 96.00 179 VAL A O 1
ATOM 1459 N N . ASP A 1 180 ? -15.220 -4.643 9.225 1.00 94.62 180 ASP A N 1
ATOM 1460 C CA . ASP A 1 180 ? -15.030 -5.723 10.186 1.00 94.62 180 ASP A CA 1
ATOM 1461 C C . ASP A 1 180 ? -15.902 -5.422 11.411 1.00 94.62 180 ASP A C 1
ATOM 1463 O O . ASP A 1 180 ? -15.605 -4.498 12.168 1.00 94.62 180 ASP A O 1
ATOM 1467 N N . GLN A 1 181 ? -16.981 -6.177 11.638 1.00 95.06 181 GLN A N 1
ATOM 1468 C CA . GLN A 1 181 ? -17.845 -6.000 12.812 1.00 95.06 181 GLN A CA 1
ATOM 1469 C C . GLN A 1 181 ? -18.169 -7.346 13.451 1.00 95.06 181 GLN A C 1
ATOM 1471 O O . GLN A 1 181 ? -18.826 -8.197 12.854 1.00 95.06 181 GLN A O 1
ATOM 1476 N N . THR A 1 182 ? -17.792 -7.514 14.718 1.00 93.00 182 THR A N 1
ATOM 1477 C CA . THR A 1 182 ? -18.233 -8.679 15.486 1.00 93.00 182 THR A CA 1
ATOM 1478 C C . THR A 1 182 ? -19.729 -8.562 15.769 1.00 93.00 182 THR A C 1
ATOM 1480 O O . THR A 1 182 ? -20.163 -7.641 16.468 1.00 93.00 182 THR A O 1
ATOM 1483 N N . LEU A 1 183 ? -20.520 -9.503 15.248 1.00 91.00 183 LEU A N 1
ATOM 1484 C CA . LEU A 1 183 ? -21.974 -9.549 15.447 1.00 91.00 183 LEU A CA 1
ATOM 1485 C C . LEU A 1 183 ? -22.353 -10.315 16.719 1.00 91.00 183 LEU A C 1
ATOM 1487 O O . LEU A 1 183 ? -23.196 -9.866 17.496 1.00 91.00 183 LEU A O 1
ATOM 1491 N N . GLN A 1 184 ? -21.684 -11.440 16.972 1.00 88.56 184 GLN A N 1
ATOM 1492 C CA . GLN A 1 184 ? -21.991 -12.333 18.083 1.00 88.56 184 GLN A CA 1
ATOM 1493 C C . GLN A 1 184 ? -20.731 -13.045 18.579 1.00 88.56 184 GLN A C 1
ATOM 1495 O O . GLN A 1 184 ? -19.858 -13.395 17.793 1.00 88.56 184 GLN A O 1
ATOM 1500 N N . HIS A 1 185 ? -20.655 -13.265 19.893 1.00 82.75 185 HIS A N 1
ATOM 1501 C CA . HIS A 1 185 ? -19.708 -14.203 20.486 1.00 82.75 185 HIS A CA 1
ATOM 1502 C C . HIS A 1 185 ? -20.481 -15.474 20.804 1.00 82.75 185 HIS A C 1
ATOM 1504 O O . HIS A 1 185 ? -21.411 -15.445 21.613 1.00 82.75 185 HIS A O 1
ATOM 1510 N N . PHE A 1 186 ? -20.116 -16.574 20.161 1.00 80.44 186 PHE A N 1
ATOM 1511 C CA . PHE A 1 186 ? -20.554 -17.887 20.603 1.00 80.44 186 PHE A CA 1
ATOM 1512 C C . PHE A 1 186 ? -19.605 -18.318 21.721 1.00 80.44 186 PHE A C 1
ATOM 1514 O O . PHE A 1 186 ? -18.390 -18.158 21.599 1.00 80.44 186 PHE A O 1
ATOM 1521 N N . GLY A 1 187 ? -20.151 -18.790 22.844 1.00 72.06 187 GLY A N 1
ATOM 1522 C CA . GLY A 1 187 ? -19.327 -19.357 23.910 1.00 72.06 187 GLY A CA 1
ATOM 1523 C C . GLY A 1 187 ? -18.431 -20.464 23.350 1.00 72.06 187 GLY A C 1
ATOM 1524 O O . GLY A 1 187 ? -18.797 -21.125 22.378 1.00 72.06 187 GLY A O 1
ATOM 1525 N N . ARG A 1 188 ? -17.250 -20.658 23.946 1.00 60.16 188 ARG A N 1
ATOM 1526 C CA . ARG A 1 188 ? -16.343 -21.758 23.594 1.00 60.16 188 ARG A CA 1
ATOM 1527 C C . ARG A 1 188 ? -17.110 -23.082 23.730 1.00 60.16 188 ARG A C 1
ATOM 1529 O O . ARG A 1 188 ? -17.323 -23.548 24.843 1.00 60.16 188 ARG A O 1
ATOM 1536 N N . LYS A 1 189 ? -17.528 -23.686 22.617 1.00 57.84 189 LYS A N 1
ATOM 1537 C CA . LYS A 1 189 ? -17.727 -25.135 22.569 1.00 57.84 189 LYS A CA 1
ATOM 1538 C C . LYS A 1 189 ? -16.365 -25.727 22.244 1.00 57.84 189 LYS A C 1
ATOM 1540 O O . LYS A 1 189 ? -15.878 -25.592 21.129 1.00 57.84 189 LYS A O 1
ATOM 1545 N N . THR A 1 190 ? -15.716 -26.266 23.268 1.00 54.22 190 THR A N 1
ATOM 1546 C CA . THR A 1 190 ? -14.410 -26.934 23.177 1.00 54.22 190 THR A CA 1
ATOM 1547 C C . THR A 1 190 ? -14.503 -28.349 22.608 1.00 54.22 190 THR A C 1
ATOM 1549 O O . THR A 1 190 ? -13.471 -28.958 22.364 1.00 54.22 190 THR A O 1
ATOM 1552 N N . GLU A 1 191 ? -15.711 -28.856 22.365 1.00 49.66 191 GLU A N 1
ATOM 1553 C CA . GLU A 1 191 ? -15.945 -30.148 21.726 1.00 49.66 191 GLU A CA 1
ATOM 1554 C C . GLU A 1 191 ? -16.461 -29.916 20.307 1.00 49.66 191 GLU A C 1
ATOM 1556 O O . GLU A 1 191 ? -17.621 -29.568 20.075 1.00 49.66 191 GLU A O 1
ATOM 1561 N N . LEU A 1 192 ? -15.550 -30.071 19.349 1.00 49.94 192 LEU A N 1
ATOM 1562 C CA . LEU A 1 192 ? -15.908 -30.634 18.059 1.00 49.94 192 LEU A CA 1
ATOM 1563 C C . LEU A 1 192 ? -15.983 -32.141 18.300 1.00 49.94 192 LEU A C 1
ATOM 1565 O O . LEU A 1 192 ? -14.949 -32.805 18.294 1.00 49.94 192 LEU A O 1
ATOM 1569 N N . ASP A 1 193 ? -17.184 -32.660 18.552 1.00 45.47 193 ASP A N 1
ATOM 1570 C CA . ASP A 1 193 ? -17.446 -34.085 18.352 1.00 45.47 193 ASP A CA 1
ATOM 1571 C C . ASP A 1 193 ? -17.271 -34.348 16.855 1.00 45.47 193 ASP A C 1
ATOM 1573 O O . ASP A 1 193 ? -18.174 -34.143 16.041 1.00 45.47 193 ASP A O 1
ATOM 1577 N N . ALA A 1 194 ? -16.042 -34.690 16.483 1.00 47.47 194 ALA A N 1
ATOM 1578 C CA . ALA A 1 194 ? -15.736 -35.256 15.191 1.00 47.47 194 ALA A CA 1
ATOM 1579 C C . ALA A 1 194 ? -16.231 -36.707 15.211 1.00 47.47 194 ALA A C 1
ATOM 1581 O O . ALA A 1 194 ? -15.725 -37.527 15.978 1.00 47.47 194 ALA A O 1
ATOM 1582 N N . PHE A 1 195 ? -17.237 -36.990 14.386 1.00 41.41 195 PHE A N 1
ATOM 1583 C CA . PHE A 1 195 ? -17.373 -38.307 13.771 1.00 41.41 195 PHE A CA 1
ATOM 1584 C C . PHE A 1 195 ? -16.377 -38.413 12.616 1.00 41.41 195 PHE A C 1
ATOM 1586 O O . PHE A 1 195 ? -16.199 -37.390 11.910 1.00 41.41 195 PHE A O 1
#

Secondary structure (DSSP, 8-state):
--SSTT---S------EEEEEEETTTTEEEEEEEE--TTTSS--TTGGGSS-GGGTS-HHHHHHSGGGSSBTTB-EEEEEEEEE-SSSEEEEEEEEES-TT---S--TTSTT-GGGSTTS-----SS-EEEEEEEEEEEEETTEEEEEEEEEEEEEEEEE-SS-TT-EEEEEEEEEEEEEE---PPP--------

pLDDT: mean 89.35, std 11.45, range [41.41, 98.75]

Radius of gyration: 18.89 Å; chains: 1; bounding box: 41×52×53 Å